Protein AF-A0A5B0WY18-F1 (afdb_monomer)

Nearest PDB structures (foldseek):
  4ctd-assembly1_A  TM=5.510E-01  e=5.073E-03  Escherichia coli K-12
  5o78-assembly1_C  TM=3.305E-01  e=4.400E-03  Klebsiella aerogenes
  8qn4-assembly1_F  TM=4.306E-01  e=5.971E-02  Escherichia coli K-12
  8ypt-assembly1_D  TM=2.144E-01  e=2.915E+00  Bacteroides fragilis
  9coo-assembly1_A  TM=2.053E-01  e=4.683E+00  Homo sapiens

Structure (mmCIF, N/CA/C/O backbone):
data_AF-A0A5B0WY18-F1
#
_entry.id   AF-A0A5B0WY18-F1
#
loop_
_atom_site.group_PDB
_atom_site.id
_atom_site.type_symbol
_atom_site.label_atom_id
_atom_site.label_alt_id
_atom_site.label_comp_id
_atom_site.label_asym_id
_atom_site.label_entity_id
_atom_site.label_seq_id
_atom_site.pdbx_PDB_ins_code
_atom_site.Cartn_x
_atom_site.Cartn_y
_atom_site.Cartn_z
_atom_site.occupancy
_atom_site.B_iso_or_equiv
_atom_site.auth_seq_id
_atom_site.auth_comp_id
_atom_site.auth_asym_id
_atom_site.auth_atom_id
_atom_site.pdbx_PDB_model_num
ATOM 1 N N . MET A 1 1 ? -26.598 -1.775 32.985 1.00 73.31 1 MET A N 1
ATOM 2 C CA . MET A 1 1 ? -25.958 -1.196 31.783 1.00 73.31 1 MET A CA 1
ATOM 3 C C . MET A 1 1 ? -24.446 -1.398 31.785 1.00 73.31 1 MET A C 1
ATOM 5 O O . MET A 1 1 ? -23.954 -1.998 30.847 1.00 73.31 1 MET A O 1
ATOM 9 N N . ARG A 1 2 ? -23.707 -1.001 32.836 1.00 79.06 2 ARG A N 1
ATOM 10 C CA . ARG A 1 2 ? -22.243 -1.216 32.911 1.00 79.06 2 ARG A CA 1
ATOM 11 C C . ARG A 1 2 ? -21.819 -2.680 32.784 1.00 79.06 2 ARG A C 1
ATOM 13 O O . ARG A 1 2 ? -20.956 -2.994 31.979 1.00 79.06 2 ARG A O 1
ATOM 20 N N . SER A 1 3 ? -22.508 -3.569 33.491 1.00 80.56 3 SER A N 1
ATOM 21 C CA . SER A 1 3 ? -22.293 -5.020 33.422 1.00 80.56 3 SER A CA 1
ATOM 22 C C . SER A 1 3 ? -22.519 -5.645 32.040 1.00 80.56 3 SER A C 1
ATOM 24 O O . SER A 1 3 ? -22.150 -6.794 31.848 1.00 80.56 3 SER A O 1
ATOM 26 N N . LEU A 1 4 ? -23.145 -4.924 31.100 1.00 78.06 4 LEU A N 1
ATOM 27 C CA . LEU A 1 4 ? -23.374 -5.401 29.734 1.00 78.06 4 LEU A CA 1
ATOM 28 C C . LEU A 1 4 ? -22.146 -5.203 28.831 1.00 78.06 4 LEU A C 1
ATOM 30 O O . LEU A 1 4 ? -22.088 -5.808 27.774 1.00 78.06 4 LEU A O 1
ATOM 34 N N . VAL A 1 5 ? -21.217 -4.320 29.213 1.00 80.38 5 VAL A N 1
ATOM 35 C CA . VAL A 1 5 ? -20.036 -3.960 28.403 1.00 80.38 5 VAL A CA 1
ATOM 36 C C . VAL A 1 5 ? -18.735 -4.272 29.133 1.00 80.38 5 VAL A C 1
ATOM 38 O O . VAL A 1 5 ? -17.726 -4.552 28.500 1.00 80.38 5 VAL A O 1
ATOM 41 N N . SER A 1 6 ? -18.738 -4.233 30.467 1.00 85.69 6 SER A N 1
ATOM 42 C CA . SER A 1 6 ? -17.581 -4.634 31.266 1.00 85.69 6 SER A CA 1
ATOM 43 C C . SER A 1 6 ? -17.237 -6.098 31.022 1.00 85.69 6 SER A C 1
ATOM 45 O O . SER A 1 6 ? -18.115 -6.953 31.123 1.00 85.69 6 SER A O 1
ATOM 47 N N . ASP A 1 7 ? -15.968 -6.350 30.712 1.00 88.94 7 ASP A N 1
ATOM 48 C CA . ASP A 1 7 ? -15.350 -7.659 30.465 1.00 88.94 7 ASP A CA 1
ATOM 49 C C . ASP A 1 7 ? -16.131 -8.498 29.445 1.00 88.94 7 ASP A C 1
ATOM 51 O O . ASP A 1 7 ? -16.418 -9.673 29.635 1.00 88.94 7 ASP A O 1
ATOM 55 N N . THR A 1 8 ? -16.538 -7.839 28.362 1.00 89.62 8 THR A N 1
ATOM 56 C CA . THR A 1 8 ? -17.458 -8.373 27.358 1.00 89.62 8 THR A CA 1
ATOM 57 C C . THR A 1 8 ? -16.767 -8.585 26.020 1.00 89.62 8 THR A C 1
ATOM 59 O O . THR A 1 8 ? -15.936 -7.783 25.592 1.00 89.62 8 THR A O 1
ATOM 62 N N . VAL A 1 9 ? -17.161 -9.658 25.332 1.00 90.88 9 VAL A N 1
ATOM 63 C CA . VAL A 1 9 ? -16.739 -9.971 23.966 1.00 90.88 9 VAL A CA 1
ATOM 64 C C . VAL A 1 9 ? -17.911 -9.761 23.010 1.00 90.88 9 VAL A C 1
ATOM 66 O O . VAL A 1 9 ? -18.939 -10.427 23.108 1.00 90.88 9 VAL A O 1
ATOM 69 N N . LEU A 1 10 ? -17.758 -8.850 22.056 1.00 89.44 10 LEU A N 1
ATOM 70 C CA . LEU A 1 10 ? -18.731 -8.554 21.007 1.00 89.44 10 LEU A CA 1
ATOM 71 C C . LEU A 1 10 ? -18.274 -9.178 19.689 1.00 89.44 10 LEU A C 1
ATOM 73 O O . LEU A 1 10 ? -17.222 -8.831 19.170 1.00 89.44 10 LEU A O 1
ATOM 77 N N . GLN A 1 11 ? -19.067 -10.079 19.121 1.00 89.38 11 GLN A N 1
ATOM 78 C CA . GLN A 1 11 ? -18.792 -10.724 17.842 1.00 89.38 11 GLN A CA 1
ATOM 79 C C . GLN A 1 11 ? -19.717 -10.170 16.759 1.00 89.38 11 GLN A C 1
ATOM 81 O O . GLN A 1 11 ? -20.932 -10.363 16.801 1.00 89.38 11 GLN A O 1
ATOM 86 N N . GLY A 1 12 ? -19.129 -9.489 15.780 1.00 84.81 12 GLY A N 1
ATOM 87 C CA . GLY A 1 12 ? -19.773 -9.066 14.543 1.00 84.81 12 GLY A CA 1
ATOM 88 C C . GLY A 1 12 ? -19.447 -10.021 13.400 1.00 84.81 12 GLY A C 1
ATOM 89 O O . GLY A 1 12 ? -18.322 -10.506 13.288 1.00 84.81 12 GLY A O 1
ATOM 90 N N . THR A 1 13 ? -20.410 -10.278 12.518 1.00 82.31 13 THR A N 1
ATOM 91 C CA . THR A 1 13 ? -20.125 -10.912 11.219 1.00 82.31 13 THR A CA 1
ATOM 92 C C . THR A 1 13 ? -20.086 -9.822 10.160 1.00 82.31 13 THR A C 1
ATOM 94 O O . THR A 1 13 ? -21.094 -9.151 9.959 1.00 82.31 13 THR A O 1
ATOM 97 N N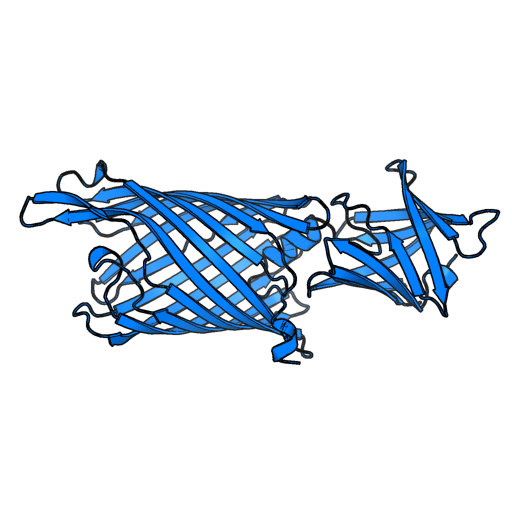 . LEU A 1 14 ? -18.926 -9.624 9.526 1.00 81.19 14 LEU A N 1
ATOM 98 C CA . LEU A 1 14 ? -18.745 -8.648 8.451 1.00 81.19 14 LEU A CA 1
ATOM 99 C C . LEU A 1 14 ? -19.161 -9.289 7.115 1.00 81.19 14 LEU A C 1
ATOM 101 O O . LEU A 1 14 ? -20.291 -9.751 6.970 1.00 81.19 14 LEU A O 1
ATOM 105 N N . ARG A 1 15 ? -18.266 -9.349 6.120 1.00 79.06 15 ARG A N 1
ATOM 106 C CA . ARG A 1 15 ? -18.534 -10.003 4.832 1.00 79.06 15 ARG A CA 1
ATOM 107 C C . ARG A 1 15 ? -17.872 -11.378 4.748 1.00 79.06 15 ARG A C 1
ATOM 109 O O . ARG A 1 15 ? -16.681 -11.515 5.018 1.00 79.06 15 ARG A O 1
ATOM 116 N N . GLY A 1 16 ? -18.616 -12.364 4.243 1.00 73.50 16 GLY A N 1
ATOM 117 C CA . GLY A 1 16 ? -18.117 -13.728 4.058 1.00 73.50 16 GLY A CA 1
ATOM 118 C C . GLY A 1 16 ? -17.885 -14.406 5.406 1.00 73.50 16 GLY A C 1
ATOM 119 O O . GLY A 1 16 ? -18.764 -14.375 6.259 1.00 73.50 16 GLY A O 1
ATOM 120 N N . ASN A 1 17 ? -16.696 -14.978 5.605 1.00 73.81 17 ASN A N 1
ATOM 121 C CA . ASN A 1 17 ? -16.318 -15.649 6.854 1.00 73.81 17 ASN A CA 1
ATOM 122 C C . ASN A 1 17 ? -15.586 -14.731 7.847 1.00 73.81 17 ASN A C 1
ATOM 124 O O . ASN A 1 17 ? -15.164 -15.187 8.911 1.00 73.81 17 ASN A O 1
ATOM 128 N N . VAL A 1 18 ? -15.434 -13.442 7.522 1.00 81.50 18 VAL A N 1
ATOM 129 C CA . VAL A 1 18 ? -14.694 -12.506 8.369 1.00 81.50 18 VAL A CA 1
ATOM 130 C C . VAL A 1 18 ? -15.532 -12.123 9.582 1.00 81.50 18 VAL A C 1
ATOM 132 O O . VAL A 1 18 ? -16.590 -11.497 9.468 1.00 81.50 18 VAL A O 1
ATOM 135 N N . LYS A 1 19 ? -15.014 -12.480 10.756 1.00 86.81 19 LYS A N 1
ATOM 136 C CA . LYS A 1 19 ? -15.541 -12.056 12.051 1.00 86.81 19 LYS A CA 1
ATOM 137 C C . LYS A 1 19 ? -14.805 -10.816 12.531 1.00 86.81 19 LYS A C 1
ATOM 139 O O . LYS A 1 19 ? -13.595 -10.696 12.351 1.00 86.81 19 LYS A O 1
ATOM 144 N N . ALA A 1 20 ? -15.555 -9.922 13.152 1.00 90.56 20 ALA A N 1
ATOM 145 C CA . ALA A 1 20 ? -15.024 -8.838 13.948 1.00 90.56 20 ALA A CA 1
ATOM 146 C C . ALA A 1 20 ? -15.217 -9.178 15.427 1.00 90.56 20 ALA A C 1
ATOM 148 O O . ALA A 1 20 ? -16.329 -9.521 15.829 1.00 90.56 20 ALA A O 1
ATOM 149 N N . THR A 1 21 ? -14.163 -9.084 16.229 1.00 92.50 21 THR A N 1
ATOM 150 C CA . THR A 1 21 ? -14.208 -9.435 17.654 1.00 92.50 21 THR A CA 1
ATOM 151 C C . THR A 1 21 ? -13.789 -8.237 18.485 1.00 92.50 21 THR A C 1
ATOM 153 O O . THR A 1 21 ? -12.636 -7.820 18.463 1.00 92.50 21 THR A O 1
ATOM 156 N N . GLY A 1 22 ? -14.742 -7.649 19.196 1.00 93.25 22 GLY A N 1
ATOM 157 C CA . GLY A 1 22 ? -14.515 -6.565 20.134 1.00 93.25 22 GLY A CA 1
ATOM 158 C C . GLY A 1 22 ? -14.312 -7.093 21.550 1.00 93.25 22 GLY A C 1
ATOM 159 O O . GLY A 1 22 ? -15.167 -7.819 22.044 1.00 93.25 22 GLY A O 1
ATOM 160 N N . HIS A 1 23 ? -13.230 -6.705 22.215 1.00 94.25 23 HIS A N 1
ATOM 161 C CA . HIS A 1 23 ? -12.980 -6.979 23.630 1.00 94.25 23 HIS A CA 1
ATOM 162 C C . HIS A 1 23 ? -13.121 -5.680 24.418 1.00 94.25 23 HIS A C 1
ATOM 164 O O . HIS A 1 23 ? -12.442 -4.703 24.111 1.00 94.25 23 HIS A O 1
ATOM 170 N N . TYR A 1 24 ? -13.998 -5.653 25.419 1.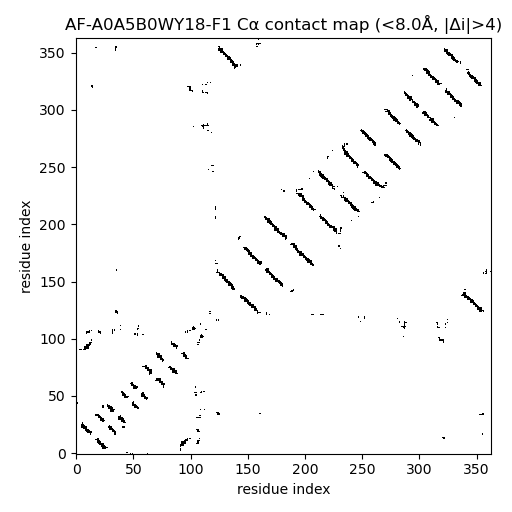00 93.25 24 TYR A N 1
ATOM 171 C CA . TYR A 1 24 ? -14.300 -4.459 26.209 1.00 93.25 24 TYR A CA 1
ATOM 172 C C . TYR A 1 24 ? -14.046 -4.731 27.685 1.00 93.25 24 TYR A C 1
ATOM 174 O O . TYR A 1 24 ? -14.700 -5.576 28.283 1.00 93.25 24 TYR A O 1
ATOM 182 N N . ASN A 1 25 ? -13.105 -4.002 28.276 1.00 93.69 25 ASN A N 1
ATOM 183 C CA . ASN A 1 25 ? -12.637 -4.214 29.642 1.00 93.69 25 ASN A CA 1
ATOM 184 C C . ASN A 1 25 ? -13.405 -3.327 30.630 1.00 93.69 25 ASN A C 1
ATOM 186 O O . ASN A 1 25 ? -13.853 -2.230 30.283 1.00 93.69 25 ASN A O 1
ATOM 190 N N . ALA A 1 26 ? -13.541 -3.757 31.886 1.00 92.81 26 ALA A N 1
ATOM 191 C CA . ALA A 1 26 ? -14.242 -2.997 32.928 1.00 92.81 26 ALA A CA 1
ATOM 192 C C . ALA A 1 26 ? -13.670 -1.591 33.223 1.00 92.81 26 ALA A C 1
ATOM 194 O O . ALA A 1 26 ? -14.395 -0.725 33.738 1.00 92.81 26 ALA A O 1
ATOM 195 N N . ASP A 1 27 ? -12.399 -1.361 32.883 1.00 93.38 27 ASP A N 1
ATOM 196 C CA . ASP A 1 27 ? -11.685 -0.090 33.044 1.00 93.38 27 ASP A CA 1
ATOM 197 C C . ASP A 1 27 ? -12.043 0.972 31.984 1.00 93.38 27 ASP A C 1
ATOM 199 O O . ASP A 1 27 ? -11.581 2.108 32.074 1.00 93.38 27 ASP A O 1
ATOM 203 N N . GLY A 1 28 ? -12.899 0.635 31.013 1.00 93.06 28 GLY A N 1
ATOM 204 C CA . GLY A 1 28 ? -13.304 1.541 29.936 1.00 93.06 28 GLY A CA 1
ATOM 205 C C . GLY A 1 28 ? -12.427 1.451 28.686 1.00 93.06 28 GLY A C 1
ATOM 206 O O . GLY A 1 28 ? -12.655 2.195 27.732 1.00 93.06 28 GLY A O 1
ATOM 207 N N . THR A 1 29 ? -11.440 0.556 28.649 1.00 95.19 29 THR A N 1
ATOM 208 C CA . THR A 1 29 ? -10.646 0.269 27.449 1.00 95.19 29 THR A CA 1
ATOM 209 C C . THR A 1 29 ? -11.255 -0.868 26.636 1.00 95.19 29 THR A C 1
ATOM 211 O O . THR A 1 29 ? -12.116 -1.617 27.102 1.00 95.19 29 THR A O 1
ATOM 214 N N . GLY A 1 30 ? -10.820 -0.994 25.389 1.00 94.50 30 GLY A N 1
ATOM 215 C CA . GLY A 1 30 ? -11.141 -2.141 24.565 1.00 94.50 30 GLY A CA 1
ATOM 216 C C . GLY A 1 30 ? -10.353 -2.183 23.266 1.00 94.50 30 GLY A C 1
ATOM 217 O O . GLY A 1 30 ? -9.604 -1.264 22.920 1.00 94.50 30 GLY A O 1
ATOM 218 N N . THR A 1 31 ? -10.560 -3.256 22.524 1.00 95.00 31 THR A N 1
ATOM 219 C CA . THR A 1 31 ? -10.007 -3.473 21.191 1.00 95.00 31 THR A CA 1
ATOM 220 C C . THR A 1 31 ? -11.078 -4.041 20.277 1.00 95.00 31 THR A C 1
ATOM 222 O O . THR A 1 31 ? -12.050 -4.632 20.735 1.00 95.00 31 THR A O 1
ATOM 225 N N . LEU A 1 32 ? -10.915 -3.841 18.977 1.00 94.56 32 LEU A N 1
ATOM 226 C CA . LEU A 1 32 ? -11.685 -4.498 17.938 1.00 94.56 32 LEU A CA 1
ATOM 227 C C . LEU A 1 32 ? -10.711 -5.151 16.970 1.00 94.56 32 LEU A C 1
ATOM 229 O O . LEU A 1 32 ? -9.912 -4.457 16.354 1.00 94.56 32 LEU A O 1
ATOM 233 N N . GLU A 1 33 ? -10.808 -6.457 16.803 1.00 93.19 33 GLU A N 1
ATOM 234 C CA . GLU A 1 33 ? -10.050 -7.196 15.803 1.00 93.19 33 GLU A CA 1
ATOM 235 C C . GLU A 1 33 ? -10.917 -7.425 14.571 1.00 93.19 33 GLU A C 1
ATOM 237 O O . GLU A 1 33 ? -12.032 -7.932 14.684 1.00 93.19 33 GLU A O 1
ATOM 242 N N . ALA A 1 34 ? -10.430 -7.040 13.394 1.00 91.25 34 ALA A N 1
ATOM 243 C CA . ALA A 1 34 ? -11.113 -7.281 12.127 1.00 91.25 34 ALA A CA 1
ATOM 244 C C . ALA A 1 34 ? -10.107 -7.285 10.973 1.00 91.25 34 ALA A C 1
ATOM 246 O O . ALA A 1 34 ? -9.195 -6.464 10.941 1.00 91.25 34 ALA A O 1
ATOM 247 N N . TRP A 1 35 ? -10.291 -8.185 10.000 1.00 87.94 35 TRP A N 1
ATOM 248 C CA . TRP A 1 35 ? -9.428 -8.291 8.808 1.00 87.94 35 TRP A CA 1
ATOM 249 C C . TRP A 1 35 ? -7.928 -8.499 9.104 1.00 87.94 35 TRP A C 1
ATOM 251 O O . TRP A 1 35 ? -7.091 -8.216 8.254 1.00 87.94 35 TRP A O 1
ATOM 261 N N . GLY A 1 36 ? -7.591 -9.011 10.292 1.00 86.75 36 GLY A N 1
ATOM 262 C CA . GLY A 1 36 ? -6.208 -9.208 10.743 1.00 86.75 36 GLY A CA 1
ATOM 263 C C . GLY A 1 36 ? -5.594 -8.010 11.473 1.00 86.75 36 GLY A C 1
ATOM 264 O O . GLY A 1 36 ? -4.485 -8.140 11.979 1.00 86.75 36 GLY A O 1
ATOM 265 N N . ASP A 1 37 ? -6.303 -6.882 11.567 1.00 91.38 37 ASP A N 1
ATOM 266 C CA . ASP A 1 37 ? -5.863 -5.683 12.287 1.00 91.38 37 ASP A CA 1
ATOM 267 C C . ASP A 1 37 ? -6.587 -5.511 13.628 1.00 91.38 37 ASP A C 1
ATOM 269 O O . ASP A 1 37 ? -7.677 -6.056 13.833 1.00 91.38 37 ASP A O 1
ATOM 273 N N . THR A 1 38 ? -6.003 -4.699 14.511 1.00 92.75 38 THR A N 1
ATOM 274 C CA . THR A 1 38 ? -6.523 -4.380 15.842 1.00 92.75 38 THR A CA 1
ATOM 275 C C . THR A 1 38 ? -6.738 -2.874 15.995 1.00 92.75 38 THR A C 1
ATOM 277 O O . THR A 1 38 ? -5.808 -2.066 15.996 1.00 92.75 38 THR A O 1
ATOM 280 N N . PHE A 1 39 ? -7.987 -2.482 16.224 1.00 93.50 39 PHE A N 1
ATOM 281 C CA . PHE A 1 39 ? -8.412 -1.100 16.405 1.00 93.50 39 PHE A CA 1
ATOM 282 C C . PHE A 1 39 ? -8.680 -0.811 17.881 1.00 93.50 39 PHE A C 1
ATOM 284 O O . PHE A 1 39 ? -9.429 -1.526 18.545 1.00 93.50 39 PHE A O 1
ATOM 291 N N . LYS A 1 40 ? -8.092 0.262 18.418 1.00 93.12 40 LYS A N 1
ATOM 292 C CA . LYS A 1 40 ? -8.332 0.667 19.811 1.00 93.12 40 LYS A CA 1
ATOM 293 C C . LYS A 1 40 ? -9.778 1.135 19.993 1.00 93.12 40 LYS A C 1
ATOM 295 O O . LYS A 1 40 ? -10.335 1.819 19.134 1.00 93.12 40 LYS A O 1
ATOM 300 N N . ARG A 1 41 ? -10.373 0.794 21.131 1.00 94.00 41 ARG A N 1
ATOM 301 C CA . ARG A 1 41 ? -11.693 1.254 21.568 1.00 94.00 41 ARG A CA 1
ATOM 302 C C . ARG A 1 41 ? -11.577 1.820 22.979 1.00 94.00 41 ARG A C 1
ATOM 304 O O . ARG A 1 41 ? -10.751 1.386 23.779 1.00 94.00 41 ARG A O 1
ATOM 311 N N . THR A 1 42 ? -12.424 2.786 23.293 1.00 94.94 42 THR A N 1
ATOM 312 C CA . THR A 1 42 ? -12.710 3.175 24.677 1.00 94.94 42 THR A CA 1
ATOM 313 C C . THR A 1 42 ? -14.208 3.301 24.836 1.00 94.94 42 THR A C 1
ATOM 315 O O . THR A 1 42 ? -14.909 3.561 23.857 1.00 94.94 42 THR A O 1
ATOM 318 N N . TRP A 1 43 ? -14.712 3.093 26.045 1.00 94.44 43 TRP A N 1
ATOM 319 C CA . TRP A 1 43 ? -16.135 3.168 26.316 1.00 94.44 43 TRP A CA 1
ATOM 320 C C . TRP A 1 43 ? -16.429 3.775 27.686 1.00 94.44 43 TRP A C 1
ATOM 322 O O . TRP A 1 43 ? -15.653 3.663 28.634 1.00 94.44 43 TRP A O 1
ATOM 332 N N . VAL A 1 44 ? -17.574 4.443 27.783 1.00 95.12 44 VAL A N 1
ATOM 333 C CA . VAL A 1 44 ? -18.055 5.091 29.005 1.00 95.12 44 VAL A CA 1
ATOM 334 C C . VAL A 1 44 ? -19.579 5.089 29.030 1.00 95.12 44 VAL A C 1
ATOM 336 O O . VAL A 1 44 ? -20.228 5.030 27.988 1.00 95.12 44 VAL A O 1
ATOM 339 N N . ILE A 1 45 ? -20.168 5.170 30.223 1.00 92.94 45 ILE A N 1
ATOM 340 C CA . ILE A 1 45 ? -21.607 5.400 30.375 1.00 92.94 45 ILE A CA 1
ATOM 341 C C . ILE A 1 45 ? -21.852 6.874 30.677 1.00 92.94 45 ILE A C 1
ATOM 343 O O . ILE A 1 45 ? -21.295 7.413 31.633 1.00 92.94 45 ILE A O 1
ATOM 347 N N . ARG A 1 46 ? -22.706 7.520 29.880 1.00 92.31 46 ARG A N 1
ATOM 348 C CA . ARG A 1 46 ? -23.135 8.912 30.075 1.00 92.31 46 ARG A CA 1
ATOM 349 C C . ARG A 1 46 ? -24.638 9.010 29.882 1.00 92.31 46 ARG A C 1
ATOM 351 O O . ARG A 1 46 ? -25.136 8.615 28.838 1.00 92.31 46 ARG A O 1
ATOM 358 N N . ASN A 1 47 ? -25.357 9.569 30.857 1.00 89.12 47 ASN A N 1
ATOM 359 C CA . ASN A 1 47 ? -26.803 9.818 30.759 1.00 89.12 47 ASN A CA 1
ATOM 360 C C . ASN A 1 47 ? -27.595 8.586 30.274 1.00 89.12 47 ASN A C 1
ATOM 362 O O . ASN A 1 47 ? -28.324 8.680 29.287 1.00 89.12 47 ASN A O 1
ATOM 366 N N . ASP A 1 48 ? -27.369 7.439 30.927 1.00 87.75 48 ASP A N 1
ATOM 367 C CA . ASP A 1 48 ? -27.986 6.139 30.608 1.00 87.75 48 ASP A CA 1
ATOM 368 C C . ASP A 1 48 ? -27.768 5.659 29.156 1.00 87.75 48 ASP A C 1
ATOM 370 O O . ASP A 1 48 ? -28.586 4.963 28.558 1.00 87.75 48 ASP A O 1
ATOM 374 N N . ARG A 1 49 ? -26.636 6.054 28.564 1.00 91.81 49 ARG A N 1
ATOM 375 C CA . ARG A 1 49 ? -26.178 5.616 27.242 1.00 91.81 49 ARG A CA 1
ATOM 376 C C . ARG A 1 49 ? -24.786 5.021 27.338 1.00 91.81 49 ARG A C 1
ATOM 378 O O . ARG A 1 49 ? -23.967 5.478 28.136 1.00 91.81 49 ARG A O 1
ATOM 385 N N . ILE A 1 50 ? -24.514 4.028 26.499 1.00 92.06 50 ILE A N 1
ATOM 386 C CA . ILE A 1 50 ? -23.169 3.488 26.291 1.00 92.06 50 ILE A CA 1
ATOM 387 C C . ILE A 1 50 ? -22.545 4.276 25.149 1.00 92.06 50 ILE A C 1
ATOM 389 O O . ILE A 1 50 ? -23.073 4.272 24.040 1.00 92.06 50 ILE A O 1
ATOM 393 N N . CYS A 1 51 ? -21.433 4.943 25.421 1.00 93.19 51 CYS A N 1
ATOM 394 C CA . CYS A 1 51 ? -20.673 5.702 24.442 1.00 93.19 51 CYS A CA 1
ATOM 395 C C . CYS A 1 51 ? -19.363 4.980 24.150 1.00 93.19 51 CYS A C 1
ATOM 397 O O . CYS A 1 51 ? -18.620 4.684 25.083 1.00 93.19 51 CYS A O 1
ATOM 399 N N . ILE A 1 52 ? -19.091 4.694 22.878 1.00 91.81 52 ILE A N 1
ATOM 400 C CA . ILE A 1 52 ? -17.863 4.048 22.407 1.00 91.81 52 ILE A CA 1
ATOM 401 C C . ILE A 1 52 ? -17.116 5.016 21.495 1.00 91.81 52 ILE A C 1
ATOM 403 O O . ILE A 1 52 ? -17.702 5.606 20.589 1.00 91.81 52 ILE A O 1
ATOM 407 N N . THR A 1 53 ? -15.815 5.157 21.714 1.00 92.62 53 THR A N 1
ATOM 408 C CA . THR A 1 53 ? -14.936 5.936 20.843 1.00 92.62 53 THR A CA 1
ATOM 409 C C . THR A 1 53 ? -14.461 5.068 19.682 1.00 92.62 53 THR A C 1
ATOM 411 O O . THR A 1 53 ? -13.859 4.012 19.891 1.00 92.62 53 THR A O 1
ATOM 414 N N . VAL A 1 54 ? -14.710 5.537 18.462 1.00 89.50 54 VAL A N 1
ATOM 415 C CA . VAL A 1 54 ? -14.323 4.919 17.190 1.00 89.50 54 VAL A CA 1
ATOM 416 C C . VAL A 1 54 ? -13.455 5.923 16.436 1.00 89.50 54 VAL A C 1
ATOM 418 O O . VAL A 1 54 ? -13.934 6.957 15.964 1.00 89.50 54 VAL A O 1
ATOM 421 N N . GLY A 1 55 ? -12.150 5.663 16.348 1.00 84.19 55 GLY A N 1
ATOM 422 C CA . GLY A 1 55 ? -11.189 6.649 15.853 1.00 84.19 55 GLY A CA 1
ATOM 423 C C . GLY A 1 55 ? -11.244 7.968 16.642 1.00 84.19 55 GLY A C 1
ATOM 424 O O . GLY A 1 55 ? -10.818 8.026 17.793 1.00 84.19 55 GLY A O 1
ATOM 425 N N . LYS A 1 56 ? -11.737 9.039 16.004 1.00 79.69 56 LYS A N 1
ATOM 426 C CA . LYS A 1 56 ? -11.908 10.379 16.607 1.00 79.69 56 LYS A CA 1
ATOM 427 C C . LYS A 1 56 ? -13.359 10.696 16.987 1.00 79.69 56 LYS A C 1
ATOM 429 O O . LYS A 1 56 ? -13.611 11.755 17.555 1.00 79.69 56 LYS A O 1
ATOM 434 N N . ALA A 1 57 ? -14.302 9.826 16.635 1.00 85.69 57 ALA A N 1
ATOM 435 C CA . ALA A 1 57 ? -15.721 10.023 16.884 1.00 85.69 57 ALA A CA 1
ATOM 436 C C . ALA A 1 57 ? -16.161 9.254 18.133 1.00 85.69 57 ALA A C 1
ATOM 438 O O . ALA A 1 57 ? -15.669 8.163 18.406 1.00 85.69 57 ALA A O 1
ATOM 439 N N . GLU A 1 58 ? -17.117 9.808 18.871 1.00 90.56 58 GLU A N 1
ATOM 440 C CA . GLU A 1 58 ? -17.807 9.111 19.956 1.00 90.56 58 GLU A CA 1
ATOM 441 C C . GLU A 1 58 ? -19.213 8.745 19.468 1.00 90.56 58 GLU A C 1
ATOM 443 O O . GLU A 1 58 ? -19.942 9.593 18.951 1.00 90.56 58 GLU A O 1
ATOM 448 N N . GLN A 1 59 ? -19.589 7.478 19.608 1.00 89.56 59 GLN A N 1
ATOM 449 C CA . GLN A 1 59 ? -20.910 6.970 19.258 1.00 89.56 59 GLN A CA 1
ATOM 450 C C . GLN A 1 59 ? -21.632 6.534 20.527 1.00 89.56 59 GLN A C 1
ATOM 452 O O . GLN A 1 59 ? -21.210 5.585 21.187 1.00 89.56 59 GLN A O 1
ATOM 457 N N . CYS A 1 60 ? -22.728 7.213 20.859 1.00 92.00 60 CYS A N 1
ATOM 458 C CA . CYS A 1 60 ? -23.550 6.895 22.022 1.00 92.00 60 CYS A CA 1
ATOM 459 C C . CYS A 1 60 ? -24.837 6.188 21.605 1.00 92.00 60 CYS A C 1
ATOM 461 O O . CYS A 1 60 ? -25.581 6.682 20.759 1.00 92.00 60 CYS A O 1
ATOM 463 N N . VAL A 1 61 ? -25.122 5.057 22.244 1.00 90.81 61 VAL A N 1
ATOM 464 C CA . VAL A 1 61 ? -26.331 4.270 22.011 1.00 90.81 61 VAL A CA 1
ATOM 465 C C . VAL A 1 61 ? -27.114 4.081 23.301 1.00 90.81 61 VAL A C 1
ATOM 467 O O . VAL A 1 61 ? -26.548 3.851 24.375 1.00 90.81 61 VAL A O 1
ATOM 470 N N . ARG A 1 62 ? -28.438 4.154 23.186 1.00 92.31 62 ARG A N 1
ATOM 471 C CA . ARG A 1 62 ? -29.360 3.682 24.217 1.00 92.31 62 ARG A CA 1
ATOM 472 C C . ARG A 1 62 ? -29.586 2.189 24.011 1.00 92.31 62 ARG A C 1
ATOM 474 O O . ARG A 1 62 ? -29.724 1.742 22.873 1.00 92.31 62 ARG A O 1
ATOM 481 N N . ILE A 1 63 ? -29.602 1.428 25.102 1.00 90.44 63 ILE A N 1
ATOM 482 C CA . ILE A 1 63 ? -29.870 -0.009 25.054 1.00 90.44 63 ILE A CA 1
ATOM 483 C C . ILE A 1 63 ? -31.308 -0.271 25.461 1.00 90.44 63 ILE A C 1
ATOM 485 O O . ILE A 1 63 ? -31.741 0.118 26.543 1.00 90.44 63 ILE A O 1
ATOM 489 N N . GLU A 1 64 ? -32.021 -0.983 24.606 1.00 90.00 64 GLU A N 1
ATOM 490 C CA . GLU A 1 64 ? -33.372 -1.458 24.853 1.00 90.00 64 GLU A CA 1
ATOM 491 C C . GLU A 1 64 ? -33.364 -2.982 24.890 1.00 90.00 64 GLU A C 1
ATOM 493 O O . GLU A 1 64 ? -32.652 -3.628 24.124 1.00 90.00 64 GLU A O 1
ATOM 498 N N . LYS A 1 65 ? -34.148 -3.566 25.793 1.00 88.94 65 LYS A N 1
ATOM 499 C CA . LYS A 1 65 ? -34.316 -5.015 25.895 1.00 88.94 65 LYS A CA 1
ATOM 500 C C . LYS A 1 65 ? -35.627 -5.413 25.226 1.00 88.94 65 LYS A C 1
ATOM 502 O O . LYS A 1 65 ? -36.644 -4.765 25.471 1.00 88.94 65 LYS A O 1
ATOM 507 N N . ALA A 1 66 ? -35.614 -6.463 24.409 1.00 89.38 66 ALA A N 1
ATOM 508 C CA . ALA A 1 66 ? -36.842 -7.002 23.836 1.00 89.38 66 ALA A CA 1
ATOM 509 C C . ALA A 1 66 ? -37.753 -7.542 24.953 1.00 89.38 66 ALA A C 1
ATOM 511 O O . ALA A 1 66 ? -37.285 -8.240 25.855 1.00 89.38 66 ALA A O 1
ATOM 512 N N . ALA A 1 67 ? -39.048 -7.217 24.894 1.00 86.75 67 ALA A N 1
ATOM 513 C CA . ALA A 1 67 ? -40.011 -7.596 25.931 1.00 86.75 67 ALA A CA 1
ATOM 514 C C . ALA A 1 67 ? -40.143 -9.124 26.074 1.00 86.75 67 ALA A C 1
ATOM 516 O O . ALA A 1 67 ? -40.119 -9.640 27.189 1.00 86.75 67 ALA A O 1
ATOM 517 N N . ASP A 1 68 ? -40.178 -9.836 24.944 1.00 89.25 68 ASP A N 1
ATOM 518 C CA . ASP A 1 68 ? -40.490 -11.272 24.893 1.00 89.25 68 ASP A CA 1
ATOM 519 C C . ASP A 1 68 ? -39.263 -12.164 24.643 1.00 89.25 68 ASP A C 1
ATOM 521 O O . ASP A 1 68 ? -39.370 -13.387 24.572 1.00 89.25 68 ASP A O 1
ATOM 525 N N . GLN A 1 69 ? -38.076 -11.567 24.501 1.00 85.81 69 GLN A N 1
ATOM 526 C CA . GLN A 1 69 ? -36.833 -12.284 24.215 1.00 85.81 69 GLN A CA 1
ATOM 527 C C . GLN A 1 69 ? -35.739 -11.842 25.198 1.00 85.81 69 GLN A C 1
ATOM 529 O O . GLN A 1 69 ? -35.090 -10.817 24.987 1.00 85.81 69 GLN A O 1
ATOM 534 N N . PRO A 1 70 ? -35.491 -12.600 26.285 1.00 83.12 70 PRO A N 1
ATOM 535 C CA . PRO A 1 70 ? -34.683 -12.137 27.416 1.00 83.12 70 PRO A CA 1
ATOM 536 C C . PRO A 1 70 ? -33.207 -11.881 27.084 1.00 83.12 70 PRO A C 1
ATOM 538 O O . PRO A 1 70 ? -32.541 -11.178 27.846 1.00 83.12 70 PRO A O 1
ATOM 541 N N . ASN A 1 71 ? -32.722 -12.425 25.968 1.00 86.94 71 ASN A N 1
ATOM 542 C CA . ASN A 1 71 ? -31.343 -12.294 25.507 1.00 86.94 71 ASN A CA 1
ATOM 543 C C . ASN A 1 71 ? -31.194 -11.345 24.314 1.00 86.94 71 ASN A C 1
ATOM 545 O O . ASN A 1 71 ? -30.063 -11.101 23.903 1.00 86.94 71 ASN A O 1
ATOM 549 N N . LEU A 1 72 ? -32.294 -10.820 23.766 1.00 88.44 72 LEU A N 1
ATOM 550 C CA . LEU A 1 72 ? -32.282 -9.923 22.616 1.00 88.44 72 LEU A CA 1
ATOM 551 C C . LEU A 1 72 ? -32.349 -8.468 23.080 1.00 88.44 72 LEU A C 1
ATOM 553 O O . LEU A 1 72 ? -33.202 -8.074 23.882 1.00 88.44 72 LEU A O 1
ATOM 557 N N . PHE A 1 73 ? -31.453 -7.661 22.537 1.00 89.75 73 PHE A N 1
ATOM 558 C CA . PHE A 1 73 ? -31.340 -6.245 22.836 1.00 89.75 73 PHE A CA 1
ATOM 559 C C . PHE A 1 73 ? -31.179 -5.445 21.549 1.00 89.75 73 PHE A C 1
ATOM 561 O O . PHE A 1 73 ? -30.732 -5.960 20.526 1.00 89.75 73 PHE A O 1
ATOM 568 N N . ARG A 1 74 ? -31.492 -4.155 21.631 1.00 89.12 74 ARG A N 1
ATOM 569 C CA . ARG A 1 74 ? -31.315 -3.183 20.559 1.00 89.12 74 ARG A CA 1
ATOM 570 C C . ARG A 1 74 ? -30.473 -2.016 21.054 1.00 89.12 74 ARG A C 1
ATOM 572 O O . ARG A 1 74 ? -30.813 -1.375 22.043 1.00 89.12 74 ARG A O 1
ATOM 579 N N . ALA A 1 75 ? -29.386 -1.729 20.349 1.00 88.81 75 ALA A N 1
ATOM 580 C CA . ALA A 1 75 ? -28.632 -0.490 20.463 1.00 88.81 75 ALA A CA 1
ATOM 581 C C . ALA A 1 75 ? -29.198 0.531 19.472 1.00 88.81 75 ALA A C 1
ATOM 583 O O . ALA A 1 75 ? -29.126 0.319 18.258 1.00 88.81 75 ALA A O 1
ATOM 584 N N . PHE A 1 76 ? -29.744 1.634 19.980 1.00 88.56 76 PHE A N 1
ATOM 585 C CA . PHE A 1 76 ? -30.310 2.720 19.180 1.00 88.56 76 PHE A CA 1
ATOM 586 C C . PHE A 1 76 ? -29.455 3.983 19.295 1.00 88.56 76 PHE A C 1
ATOM 588 O O . PHE A 1 76 ? -29.220 4.480 20.399 1.00 88.56 76 PHE A O 1
ATOM 595 N N . ASN A 1 77 ? -28.985 4.497 18.158 1.00 86.81 77 ASN A N 1
ATOM 596 C CA . ASN A 1 77 ? -28.303 5.782 18.072 1.00 86.81 77 ASN A CA 1
ATOM 597 C C . ASN A 1 77 ? -29.334 6.866 17.736 1.00 86.81 77 ASN A C 1
ATOM 599 O O . ASN A 1 77 ? -29.810 6.953 16.609 1.00 86.81 77 ASN A O 1
ATOM 603 N N . GLU A 1 78 ? -29.669 7.703 18.712 1.00 83.38 78 GLU A N 1
ATOM 604 C CA . GLU A 1 78 ? -30.684 8.755 18.559 1.00 83.38 78 GLU A CA 1
ATOM 605 C C . GLU A 1 78 ? -30.240 9.884 17.621 1.00 83.38 78 GLU A C 1
ATOM 607 O O . GLU A 1 78 ? -31.081 10.524 16.998 1.00 83.38 78 GLU A O 1
ATOM 612 N N . ALA A 1 79 ? -28.930 10.123 17.498 1.00 82.75 79 ALA A N 1
ATOM 613 C CA . ALA A 1 79 ? -28.402 11.186 16.649 1.00 82.75 79 ALA A CA 1
ATOM 614 C C . ALA A 1 79 ? -28.490 10.831 15.159 1.00 82.75 79 ALA A C 1
ATOM 616 O O . ALA A 1 79 ? -28.707 11.711 14.330 1.00 82.75 79 ALA A O 1
ATOM 617 N N . THR A 1 80 ? -28.319 9.551 14.818 1.00 81.88 80 THR A N 1
ATOM 618 C CA . THR A 1 80 ? -28.357 9.071 13.426 1.00 81.88 80 THR A CA 1
ATOM 619 C C . THR A 1 80 ? -29.659 8.353 13.070 1.00 81.88 80 THR A C 1
ATOM 621 O O . THR A 1 80 ? -29.931 8.134 11.894 1.00 81.88 80 THR A O 1
ATOM 624 N N . GLY A 1 81 ? -30.465 7.973 14.066 1.00 83.38 81 GLY A N 1
ATOM 625 C CA . GLY A 1 81 ? -31.668 7.154 13.895 1.00 83.38 81 GLY A CA 1
ATOM 626 C C . GLY A 1 81 ? -31.381 5.673 13.620 1.00 83.38 81 GLY A C 1
ATOM 627 O O . GLY A 1 81 ? -32.304 4.906 13.352 1.00 83.38 81 GLY A O 1
ATOM 628 N N . GLU A 1 82 ? -30.121 5.241 13.672 1.00 82.44 82 GLU A N 1
ATOM 629 C CA . GLU A 1 82 ? -29.747 3.873 13.324 1.00 82.44 82 GLU A CA 1
ATOM 630 C C . GLU A 1 82 ? -29.881 2.896 14.511 1.00 82.44 82 GLU A C 1
ATOM 632 O O . GLU A 1 82 ? -29.532 3.213 15.653 1.00 82.44 82 GLU A O 1
ATOM 637 N N . SER A 1 83 ? -30.300 1.652 14.239 1.00 83.69 83 SER A N 1
ATOM 638 C CA . SER A 1 83 ? -30.528 0.614 15.262 1.00 83.69 83 SER A CA 1
ATOM 639 C C . SER A 1 83 ? -29.873 -0.736 14.926 1.00 83.69 83 SER A C 1
ATOM 641 O O . SER A 1 83 ? -29.732 -1.087 13.759 1.00 83.69 83 SER A O 1
ATOM 643 N N . ALA A 1 84 ? -29.344 -1.439 15.936 1.00 84.00 84 ALA A N 1
ATOM 644 C CA . ALA A 1 84 ? -28.577 -2.684 15.801 1.00 84.00 84 ALA A CA 1
ATOM 645 C C . ALA A 1 84 ? -29.082 -3.618 16.868 1.00 84.00 84 ALA A C 1
ATOM 647 O O . ALA A 1 84 ? -29.080 -3.267 18.048 1.00 84.00 84 ALA A O 1
ATOM 648 N N . GLU A 1 85 ? -29.467 -4.804 16.445 1.00 87.31 85 GLU A N 1
ATOM 649 C CA . GLU A 1 85 ? -29.842 -5.855 17.363 1.00 87.31 85 GLU A CA 1
ATOM 650 C C . GLU A 1 85 ? -28.617 -6.679 17.733 1.00 87.31 85 GLU A C 1
ATOM 652 O O . GLU A 1 85 ? -27.714 -6.906 16.919 1.00 87.31 85 GLU A O 1
ATOM 657 N N . PHE A 1 86 ? -28.582 -7.104 18.990 1.00 87.44 86 PHE A N 1
ATOM 658 C CA . PHE A 1 86 ? -27.565 -8.008 19.482 1.00 87.44 86 PHE A CA 1
ATOM 659 C C . PHE A 1 86 ? -28.137 -8.990 20.493 1.00 87.44 86 PHE A C 1
ATOM 661 O O . PHE A 1 86 ? -29.061 -8.678 21.245 1.00 87.44 86 PHE A O 1
ATOM 668 N N . THR A 1 87 ? -27.565 -10.190 20.508 1.00 86.12 87 THR A N 1
ATOM 669 C CA . THR A 1 87 ? -27.983 -11.272 21.401 1.00 86.12 87 THR A CA 1
ATOM 670 C C . THR A 1 87 ? -26.890 -11.579 22.411 1.00 86.12 87 THR A C 1
ATOM 672 O O . THR A 1 87 ? -25.740 -11.777 22.026 1.00 86.12 87 THR A O 1
ATOM 675 N N . VAL A 1 88 ? -27.240 -11.655 23.694 1.00 85.19 88 VAL A N 1
ATOM 676 C CA . VAL A 1 88 ? -26.341 -12.116 24.763 1.00 85.19 88 VAL A CA 1
ATOM 677 C C . VAL A 1 88 ? -26.379 -13.643 24.808 1.00 85.19 88 VAL A C 1
ATOM 679 O O . VAL A 1 88 ? -27.433 -14.225 25.047 1.00 85.19 88 VAL A O 1
ATOM 682 N N . ILE A 1 89 ? -25.243 -14.296 24.558 1.00 80.44 89 ILE A N 1
ATOM 683 C CA . ILE A 1 89 ? -25.162 -15.759 24.427 1.00 80.44 89 ILE A CA 1
ATOM 684 C C . ILE A 1 89 ? -24.858 -16.393 25.792 1.00 80.44 89 ILE A C 1
ATOM 686 O O . ILE A 1 89 ? -25.728 -17.013 26.397 1.00 80.44 89 ILE A O 1
ATOM 690 N N . THR A 1 90 ? -23.638 -16.207 26.307 1.00 69.38 90 THR A N 1
ATOM 691 C CA . THR A 1 90 ? -23.165 -16.755 27.593 1.00 69.38 90 THR A CA 1
ATOM 692 C C . THR A 1 90 ? -22.022 -15.910 28.153 1.00 69.38 90 THR A C 1
ATOM 694 O O . THR A 1 90 ? -21.179 -15.458 27.380 1.00 69.38 90 THR A O 1
ATOM 697 N N . GLY A 1 91 ? -21.960 -15.730 29.480 1.00 62.44 91 GLY A N 1
ATOM 698 C CA . GLY A 1 91 ? -20.753 -15.278 30.193 1.00 62.44 91 GLY A CA 1
ATOM 699 C C . GLY A 1 91 ? -20.094 -13.990 29.680 1.00 62.44 91 GLY A C 1
ATOM 700 O O . GLY A 1 91 ? -18.881 -13.904 29.760 1.00 62.44 91 GLY A O 1
ATOM 701 N N . GLN A 1 92 ? -20.880 -13.031 29.159 1.00 73.38 92 GLN A N 1
ATOM 702 C CA . GLN A 1 92 ? -20.441 -11.759 28.539 1.00 73.38 92 GLN A CA 1
ATOM 703 C C . GLN A 1 92 ? -20.048 -11.826 27.045 1.00 73.38 92 GLN A C 1
ATOM 705 O O . GLN A 1 92 ? -19.429 -10.902 26.531 1.00 73.38 92 GLN A O 1
ATOM 710 N N . THR A 1 93 ? -20.444 -12.864 26.298 1.00 78.56 93 THR A N 1
ATOM 711 C CA . THR A 1 93 ? -20.352 -12.859 24.821 1.00 78.56 93 THR A CA 1
ATOM 712 C C . THR A 1 93 ? -21.650 -12.382 24.169 1.00 78.56 93 THR A C 1
ATOM 714 O O . THR A 1 93 ? -22.739 -12.843 24.523 1.00 78.56 93 THR A O 1
ATOM 717 N N . MET A 1 94 ? -21.534 -11.491 23.185 1.00 83.50 94 MET A N 1
ATOM 718 C CA . MET A 1 94 ? -22.645 -10.849 22.486 1.00 83.50 94 MET A CA 1
ATOM 719 C C . MET A 1 94 ? -22.473 -10.975 20.971 1.00 83.50 94 MET A C 1
ATOM 721 O O . MET A 1 94 ? -21.418 -10.631 20.453 1.00 83.50 94 MET A O 1
ATOM 725 N N . ALA A 1 95 ? -23.498 -11.420 20.248 1.00 82.31 95 ALA A N 1
ATOM 726 C CA . ALA A 1 95 ? -23.497 -11.431 18.783 1.00 82.31 95 ALA A CA 1
ATOM 727 C C . ALA A 1 95 ? -24.232 -10.206 18.235 1.00 82.31 95 ALA A C 1
ATOM 729 O O . ALA A 1 95 ? -25.360 -9.952 18.650 1.00 82.31 95 ALA A O 1
ATOM 730 N N . VAL A 1 96 ? -23.620 -9.483 17.296 1.00 81.69 96 VAL A N 1
ATOM 731 C CA . VAL A 1 96 ? -24.167 -8.278 16.652 1.00 81.69 96 VAL A CA 1
ATOM 732 C C . VAL A 1 96 ? -24.194 -8.483 15.139 1.00 81.69 96 VAL A C 1
ATOM 734 O O . VAL A 1 96 ? -23.210 -8.936 14.552 1.00 81.69 96 VAL A O 1
ATOM 737 N N . ALA A 1 97 ? -25.289 -8.114 14.479 1.00 70.19 97 ALA A N 1
ATOM 738 C CA . ALA A 1 97 ? -25.294 -8.015 13.021 1.00 70.19 97 ALA A CA 1
ATOM 739 C C . ALA A 1 97 ? -24.552 -6.736 12.587 1.00 70.19 97 ALA A C 1
ATOM 741 O O . ALA A 1 97 ? -24.906 -5.640 13.026 1.00 70.19 97 ALA A O 1
ATOM 742 N N . ALA A 1 98 ? -23.522 -6.860 11.741 1.00 67.00 98 ALA A N 1
ATOM 743 C CA . ALA A 1 98 ? -22.819 -5.694 11.207 1.00 67.00 98 ALA A CA 1
ATOM 744 C C . ALA A 1 98 ? -23.751 -4.866 10.316 1.00 67.00 98 ALA A C 1
ATOM 746 O O . ALA A 1 98 ? -24.518 -5.416 9.521 1.00 67.00 98 ALA A O 1
ATOM 747 N N . ARG A 1 99 ? -23.679 -3.537 10.438 1.00 68.50 99 ARG A N 1
ATOM 748 C CA . ARG A 1 99 ? -24.528 -2.619 9.666 1.00 68.50 99 ARG A CA 1
ATOM 749 C C . ARG A 1 99 ? -23.838 -2.106 8.410 1.00 68.50 99 ARG A C 1
ATOM 751 O O . ARG A 1 99 ? -24.521 -1.706 7.472 1.00 68.50 99 ARG A O 1
ATOM 758 N N . ASN A 1 100 ? -22.504 -2.140 8.373 1.00 68.56 100 ASN A N 1
ATOM 759 C CA . ASN A 1 100 ? -21.688 -1.722 7.234 1.00 68.56 100 ASN A CA 1
ATOM 760 C C . ASN A 1 100 ? -21.912 -0.254 6.817 1.00 68.56 100 ASN A C 1
ATOM 762 O O . ASN A 1 100 ? -21.857 0.061 5.629 1.00 68.56 100 ASN A O 1
ATOM 766 N N . THR A 1 101 ? -22.146 0.654 7.772 1.00 70.88 101 THR A N 1
ATOM 767 C CA . THR A 1 101 ? -22.453 2.074 7.483 1.00 70.88 101 THR A CA 1
ATOM 768 C C . THR A 1 101 ? -21.215 2.903 7.125 1.00 70.88 101 THR A C 1
ATOM 770 O O . THR A 1 101 ? -21.326 4.049 6.697 1.00 70.88 101 THR A O 1
ATOM 773 N N . GLY A 1 102 ? -20.010 2.352 7.314 1.00 79.75 102 GLY A N 1
ATOM 774 C CA . GLY A 1 102 ? -18.741 3.059 7.109 1.00 79.75 102 GLY A CA 1
ATOM 775 C C . GLY A 1 102 ? -18.321 3.950 8.284 1.00 79.75 102 GLY A C 1
ATOM 776 O O . GLY A 1 102 ? -17.141 4.285 8.389 1.00 79.75 102 GLY A O 1
ATOM 777 N N . ALA A 1 103 ? -19.236 4.280 9.201 1.00 84.31 103 ALA A N 1
ATOM 778 C CA . ALA A 1 103 ? -18.933 5.047 10.411 1.00 84.31 103 ALA A CA 1
ATOM 779 C C . ALA A 1 103 ? -18.171 4.226 11.468 1.00 84.31 103 ALA A C 1
ATOM 781 O O . ALA A 1 103 ? -17.552 4.800 12.363 1.00 84.31 103 ALA A O 1
ATOM 782 N N . GLY A 1 104 ? -18.184 2.895 11.339 1.00 86.75 104 GLY A N 1
ATOM 783 C CA . GLY A 1 104 ? -17.650 1.970 12.334 1.00 86.75 104 GLY A CA 1
ATOM 784 C C . GLY A 1 104 ? -18.552 1.870 13.562 1.00 86.75 104 GLY A C 1
ATOM 785 O O . GLY A 1 104 ? -19.606 2.501 13.634 1.00 86.75 104 GLY A O 1
ATOM 786 N N . GLY A 1 105 ? -18.124 1.083 14.542 1.00 87.81 105 GLY A N 1
ATOM 787 C CA . GLY A 1 105 ? -18.867 0.875 15.773 1.00 87.81 105 GLY A CA 1
ATOM 788 C C . GLY A 1 105 ? -18.194 -0.105 16.723 1.00 87.81 105 GLY A C 1
ATOM 789 O O . GLY A 1 105 ? -16.982 -0.343 16.681 1.00 87.81 105 GLY A O 1
ATOM 790 N N . ALA A 1 106 ? -19.019 -0.696 17.586 1.00 87.06 106 ALA A N 1
ATOM 791 C CA . ALA A 1 106 ? -18.563 -1.629 18.610 1.00 87.06 106 ALA A CA 1
ATOM 792 C C . ALA A 1 106 ? -18.015 -2.953 18.036 1.00 87.06 106 ALA A C 1
ATOM 794 O O . ALA A 1 106 ? -17.187 -3.614 18.659 1.00 87.06 106 ALA A O 1
ATOM 795 N N . ALA A 1 107 ? -18.498 -3.347 16.859 1.00 87.81 107 ALA A N 1
ATOM 796 C CA . ALA A 1 107 ? -18.192 -4.625 16.221 1.00 87.81 107 ALA A CA 1
ATOM 797 C C . ALA A 1 107 ? -17.832 -4.462 14.732 1.00 87.81 107 ALA A C 1
ATOM 799 O O . ALA A 1 107 ? -17.900 -5.418 13.969 1.00 87.81 107 ALA A O 1
ATOM 800 N N . GLU A 1 108 ? -17.472 -3.250 14.300 1.00 89.56 108 GLU A N 1
ATOM 801 C CA . GLU A 1 108 ? -17.008 -2.976 12.936 1.00 89.56 108 GLU A CA 1
ATOM 802 C C . GLU A 1 108 ? -16.036 -1.779 12.920 1.00 89.56 108 GLU A C 1
ATOM 804 O O . GLU A 1 108 ? -16.233 -0.812 13.666 1.00 89.56 108 GLU A O 1
ATOM 809 N N . PRO A 1 109 ? -14.954 -1.827 12.126 1.00 92.38 109 PRO A N 1
ATOM 810 C CA . PRO A 1 109 ? -14.052 -0.691 11.976 1.00 92.38 109 PRO A CA 1
ATOM 811 C C . PRO A 1 109 ? -14.682 0.393 11.095 1.00 92.38 109 PRO A C 1
ATOM 813 O O . PRO A 1 109 ? -15.494 0.103 10.213 1.00 92.38 109 PRO A O 1
ATOM 816 N N . SER A 1 110 ? -14.300 1.651 11.312 1.00 93.19 110 SER A N 1
ATOM 817 C CA . SER A 1 110 ? -14.729 2.747 10.436 1.00 93.19 110 SER A CA 1
ATOM 818 C C . SER A 1 110 ? -13.883 2.829 9.165 1.00 93.19 110 SER A C 1
ATOM 820 O O . SER A 1 110 ? -12.740 2.369 9.114 1.00 93.19 110 SER A O 1
ATOM 822 N N . ALA A 1 111 ? -14.413 3.485 8.132 1.00 94.44 111 ALA A N 1
ATOM 823 C CA . ALA A 1 111 ? -13.665 3.773 6.912 1.00 94.44 111 ALA A CA 1
ATOM 824 C C . ALA A 1 111 ? -12.410 4.627 7.179 1.00 94.44 111 ALA A C 1
ATOM 826 O O . ALA A 1 111 ? -11.402 4.463 6.497 1.00 94.44 111 ALA A O 1
ATOM 827 N N . GLU A 1 112 ? -12.442 5.517 8.179 1.00 94.56 112 GLU A N 1
ATOM 828 C CA . GLU A 1 112 ? -11.274 6.309 8.595 1.00 94.56 112 GLU A CA 1
ATOM 829 C C . GLU A 1 112 ? -10.196 5.440 9.251 1.00 94.56 112 GLU A C 1
ATOM 831 O O . GLU A 1 112 ? -9.015 5.591 8.943 1.00 94.56 112 GLU A O 1
ATOM 836 N N . GLU A 1 113 ? -10.590 4.514 10.126 1.00 94.94 113 GLU A N 1
ATOM 837 C CA . GLU A 1 113 ? -9.663 3.575 10.764 1.00 94.94 113 GLU A CA 1
ATOM 838 C C . GLU A 1 113 ? -8.985 2.673 9.728 1.00 94.94 113 GLU A C 1
ATOM 840 O O . GLU A 1 113 ? -7.763 2.516 9.743 1.00 94.94 113 GLU A O 1
ATOM 845 N N . LEU A 1 114 ? -9.769 2.158 8.778 1.00 95.75 114 LEU A N 1
ATOM 846 C CA . LEU A 1 114 ? -9.272 1.353 7.666 1.00 95.75 114 LEU A CA 1
ATOM 847 C C . LEU A 1 114 ? -8.362 2.166 6.739 1.00 95.75 114 LEU A C 1
ATOM 849 O O . LEU A 1 114 ? -7.306 1.674 6.361 1.00 95.75 114 LEU A O 1
ATOM 853 N N . ALA A 1 115 ? -8.709 3.416 6.415 1.00 96.50 115 ALA A N 1
ATOM 854 C CA . ALA A 1 115 ? -7.853 4.285 5.603 1.00 96.50 115 ALA A CA 1
ATOM 855 C C . ALA A 1 115 ? -6.497 4.535 6.263 1.00 96.50 115 ALA A C 1
ATOM 857 O O . ALA A 1 115 ? -5.467 4.494 5.594 1.00 96.50 115 ALA A O 1
ATOM 858 N N . LYS A 1 116 ? -6.491 4.767 7.580 1.00 95.81 116 LYS A N 1
ATOM 859 C CA . LYS A 1 116 ? -5.257 4.937 8.345 1.00 95.81 116 LYS A CA 1
ATOM 860 C C . LYS A 1 116 ? -4.415 3.663 8.331 1.00 95.81 116 LYS A C 1
ATOM 862 O O . LYS A 1 116 ? -3.206 3.753 8.136 1.00 95.81 116 LYS A O 1
ATOM 867 N N . SER A 1 117 ? -5.037 2.502 8.529 1.00 95.44 117 SER A N 1
ATOM 868 C CA . SER A 1 117 ? -4.321 1.227 8.471 1.00 95.44 117 SER A CA 1
ATOM 869 C C . SER A 1 117 ? -3.767 0.961 7.071 1.00 95.44 117 SER A C 1
ATOM 871 O O . SER A 1 117 ? -2.577 0.731 6.933 1.00 95.44 117 SER A O 1
ATOM 873 N N . LEU A 1 118 ? -4.560 1.134 6.012 1.00 96.06 118 LEU A N 1
ATOM 874 C CA . LEU A 1 118 ? -4.135 0.949 4.614 1.00 96.06 118 LEU A CA 1
ATOM 875 C C . LEU A 1 118 ? -3.144 2.011 4.096 1.00 96.06 118 LEU A C 1
ATOM 877 O O . LEU A 1 118 ? -2.658 1.903 2.966 1.00 96.06 118 LEU A O 1
ATOM 881 N N . ALA A 1 119 ? -2.892 3.072 4.863 1.00 96.19 119 ALA A N 1
ATOM 882 C CA . ALA A 1 119 ? -1.819 4.031 4.611 1.00 96.19 119 ALA A CA 1
ATOM 883 C C . ALA A 1 119 ? -0.511 3.637 5.317 1.00 96.19 119 ALA A C 1
ATOM 885 O O . ALA A 1 119 ? 0.535 4.197 5.007 1.00 96.19 119 ALA A O 1
ATOM 886 N N . ASN A 1 120 ? -0.554 2.690 6.259 1.00 95.62 120 ASN A N 1
ATOM 887 C CA . ASN A 1 120 ? 0.624 2.158 6.924 1.00 95.62 120 ASN A CA 1
ATOM 888 C C . ASN A 1 120 ? 1.309 1.105 6.031 1.00 95.62 120 ASN A C 1
ATOM 890 O O . ASN A 1 120 ? 0.705 0.060 5.772 1.00 95.62 120 ASN A O 1
ATOM 894 N N . PRO A 1 121 ? 2.580 1.296 5.634 1.00 94.44 121 PRO A N 1
ATOM 895 C CA . PRO A 1 121 ? 3.330 0.293 4.882 1.00 94.44 121 PRO A CA 1
ATOM 896 C C . PRO A 1 121 ? 3.545 -1.027 5.626 1.00 94.44 121 PRO A C 1
ATOM 898 O O . PRO A 1 121 ? 3.955 -1.986 5.000 1.00 94.44 121 PRO A O 1
ATOM 901 N N . ASN A 1 122 ? 3.281 -1.105 6.931 1.00 94.81 122 ASN A N 1
ATOM 902 C CA . ASN A 1 122 ? 3.351 -2.333 7.732 1.00 94.81 122 ASN A CA 1
ATOM 903 C C . ASN A 1 122 ? 1.956 -2.861 8.112 1.00 94.81 122 ASN A C 1
ATOM 905 O O . ASN A 1 122 ? 1.809 -3.531 9.132 1.00 94.81 122 ASN A O 1
ATOM 909 N N . THR A 1 123 ? 0.910 -2.493 7.364 1.00 94.44 123 THR A N 1
ATOM 910 C CA . THR A 1 123 ? -0.466 -2.890 7.687 1.00 94.44 123 THR A CA 1
ATOM 911 C C . THR A 1 123 ? -0.635 -4.414 7.737 1.00 94.44 123 THR A C 1
ATOM 913 O O . THR A 1 123 ? -0.129 -5.113 6.855 1.00 94.44 123 THR A O 1
ATOM 916 N N . PRO A 1 124 ? -1.375 -4.942 8.729 1.00 92.62 124 PRO A N 1
ATOM 917 C CA . PRO A 1 124 ? -1.749 -6.350 8.764 1.00 92.62 124 PRO A CA 1
ATOM 918 C C . PRO A 1 124 ? -2.968 -6.664 7.875 1.00 92.62 124 PRO A C 1
ATOM 920 O O . PRO A 1 124 ? -3.395 -7.814 7.801 1.00 92.62 124 PRO A O 1
ATOM 923 N N . LEU A 1 125 ? -3.535 -5.664 7.188 1.00 94.00 125 LEU A N 1
ATOM 924 C CA . LEU A 1 125 ? -4.633 -5.852 6.244 1.00 94.00 125 LEU A CA 1
ATOM 925 C C . LEU A 1 125 ? -4.110 -6.413 4.919 1.00 94.00 125 LEU A C 1
ATOM 927 O O . LEU A 1 125 ? -3.299 -5.781 4.243 1.00 94.00 125 LEU A O 1
ATOM 931 N N . ALA A 1 126 ? -4.624 -7.571 4.504 1.00 95.31 126 ALA A N 1
ATOM 932 C CA . ALA A 1 126 ? -4.349 -8.094 3.171 1.00 95.31 126 ALA A CA 1
ATOM 933 C C . ALA A 1 126 ? -5.183 -7.361 2.121 1.00 95.31 126 ALA A C 1
ATOM 935 O O . ALA A 1 126 ? -6.410 -7.295 2.216 1.00 95.31 126 ALA A O 1
ATOM 936 N N . SER A 1 127 ? -4.522 -6.837 1.095 1.00 96.12 127 SER A N 1
ATOM 937 C CA . SER A 1 127 ? -5.158 -6.126 -0.013 1.00 96.12 127 SER A CA 1
ATOM 938 C C . SER A 1 127 ? -4.812 -6.785 -1.340 1.00 96.12 127 SER A C 1
ATOM 940 O O . SER A 1 127 ? -3.766 -7.415 -1.479 1.00 96.12 127 SER A O 1
ATOM 942 N N . GLN A 1 128 ? -5.707 -6.684 -2.317 1.00 97.25 128 GLN A N 1
ATOM 943 C CA . GLN A 1 128 ? -5.464 -7.127 -3.692 1.00 97.25 128 GLN A CA 1
ATOM 944 C C . GLN A 1 128 ? -5.487 -5.878 -4.569 1.00 97.25 128 GLN A C 1
ATOM 946 O O . GLN A 1 128 ? -6.559 -5.448 -4.986 1.00 97.25 128 GLN A O 1
ATOM 951 N N . THR A 1 129 ? -4.342 -5.218 -4.740 1.00 98.00 129 THR A N 1
ATOM 952 C CA . THR A 1 129 ? -4.296 -3.917 -5.421 1.00 98.00 129 THR A CA 1
ATOM 953 C C . THR A 1 129 ? -4.188 -4.106 -6.924 1.00 98.00 129 THR A C 1
ATOM 955 O O . THR A 1 129 ? -3.308 -4.814 -7.394 1.00 98.00 129 THR A O 1
ATOM 958 N N . PHE A 1 130 ? -5.047 -3.428 -7.670 1.00 98.62 130 PHE A N 1
ATOM 959 C CA . PHE A 1 130 ? -4.983 -3.305 -9.119 1.00 98.62 130 PHE A CA 1
ATOM 960 C C . PHE A 1 130 ? -4.736 -1.841 -9.452 1.00 98.62 130 PHE A C 1
ATOM 962 O O . PHE A 1 130 ? -5.484 -0.974 -8.986 1.00 98.62 130 PHE A O 1
ATOM 969 N N . LYS A 1 131 ? -3.696 -1.568 -10.236 1.00 98.56 131 LYS A N 1
ATOM 970 C CA . LYS A 1 131 ? -3.384 -0.229 -10.729 1.00 98.56 131 LYS A CA 1
ATOM 971 C C . LYS A 1 131 ? -3.442 -0.242 -12.242 1.00 98.56 131 LYS A C 1
ATOM 973 O O . LYS A 1 131 ? -2.635 -0.909 -12.876 1.00 98.56 131 LYS A O 1
ATOM 978 N N . PHE A 1 132 ? -4.397 0.475 -12.808 1.00 98.69 132 PHE A N 1
ATOM 979 C CA . PHE A 1 132 ? -4.387 0.767 -14.232 1.00 98.69 132 PHE A CA 1
ATOM 980 C C . PHE A 1 132 ? -3.603 2.055 -14.439 1.00 98.69 132 PHE A C 1
ATOM 982 O O . PHE A 1 132 ? -3.937 3.053 -13.804 1.00 98.69 132 PHE A O 1
ATOM 989 N N . GLN A 1 133 ? -2.570 2.031 -15.272 1.00 98.56 133 GLN A N 1
ATOM 990 C CA . GLN A 1 133 ? -1.670 3.155 -15.495 1.00 98.56 133 GLN A CA 1
ATOM 991 C C . GLN A 1 133 ? -1.552 3.433 -16.987 1.00 98.56 133 GLN A C 1
ATOM 993 O O . GLN A 1 133 ? -1.209 2.537 -17.751 1.00 98.56 133 GLN A O 1
ATOM 998 N N . TYR A 1 134 ? -1.805 4.679 -17.366 1.00 98.75 134 TYR A N 1
ATOM 999 C CA . TYR A 1 134 ? -1.573 5.201 -18.706 1.00 98.75 134 TYR A CA 1
ATOM 1000 C C . TYR A 1 134 ? -0.408 6.184 -18.657 1.00 98.75 134 TYR A C 1
ATOM 1002 O O . TYR A 1 134 ? -0.390 7.054 -17.780 1.00 98.75 134 TYR A O 1
ATOM 1010 N N . ARG A 1 135 ? 0.554 6.056 -19.568 1.00 98.56 135 ARG A N 1
ATOM 1011 C CA . ARG A 1 135 ? 1.715 6.946 -19.665 1.00 98.56 135 ARG A CA 1
ATOM 1012 C C . ARG A 1 135 ? 1.791 7.592 -21.034 1.00 98.56 135 ARG A C 1
ATOM 1014 O O . ARG A 1 135 ? 1.409 6.976 -22.018 1.00 98.56 135 ARG A O 1
ATOM 1021 N N . THR A 1 136 ? 2.317 8.807 -21.072 1.00 98.50 136 THR A N 1
ATOM 1022 C CA . THR A 1 136 ? 2.818 9.432 -22.302 1.00 98.50 136 THR A CA 1
ATOM 1023 C C . THR A 1 136 ? 4.327 9.549 -22.198 1.00 98.50 136 THR A C 1
ATOM 1025 O O . THR A 1 136 ? 4.846 9.671 -21.081 1.00 98.50 136 THR A O 1
ATOM 1028 N N . PHE A 1 137 ? 5.009 9.567 -23.332 1.00 98.19 137 PHE A N 1
ATOM 1029 C CA . PHE A 1 137 ? 6.463 9.634 -23.387 1.00 98.19 137 PHE A CA 1
ATOM 1030 C C . PHE A 1 137 ? 6.957 10.968 -23.957 1.00 98.19 137 PHE A C 1
ATOM 1032 O O . PHE A 1 137 ? 6.168 11.856 -24.288 1.00 98.19 137 PHE A O 1
ATOM 1039 N N . ASP A 1 138 ? 8.269 11.151 -23.892 1.00 96.75 138 ASP A N 1
ATOM 1040 C CA . ASP A 1 138 ? 9.043 12.247 -24.471 1.00 96.75 138 ASP A CA 1
ATOM 1041 C C . ASP A 1 138 ? 10.476 11.743 -24.696 1.00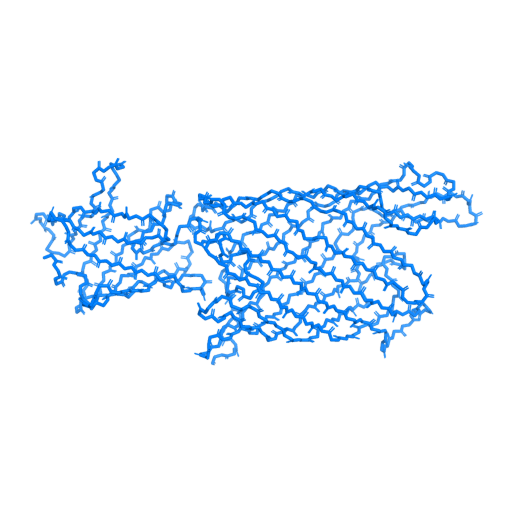 96.75 138 ASP A C 1
ATOM 1043 O O . ASP A 1 138 ? 10.876 10.729 -24.110 1.00 96.75 138 ASP A O 1
ATOM 1047 N N . GLY A 1 139 ? 11.259 12.458 -25.497 1.00 94.94 139 GLY A N 1
ATOM 1048 C CA . GLY A 1 139 ? 12.668 12.144 -25.720 1.00 94.94 139 GLY A CA 1
ATOM 1049 C C . GLY A 1 139 ? 13.191 12.598 -27.077 1.00 94.94 139 GLY A C 1
ATOM 1050 O O . GLY A 1 139 ? 12.450 13.095 -27.922 1.00 94.94 139 GLY A O 1
ATOM 1051 N N . ASP A 1 140 ? 14.492 12.414 -27.275 1.00 95.75 140 ASP A N 1
ATOM 1052 C CA . ASP A 1 140 ? 15.212 12.827 -28.481 1.00 95.75 140 ASP A CA 1
ATOM 1053 C C . ASP A 1 140 ? 15.001 11.879 -29.677 1.00 95.75 140 ASP A C 1
ATOM 1055 O O . ASP A 1 140 ? 15.317 12.240 -30.817 1.00 95.75 140 ASP A O 1
ATOM 1059 N N . LEU A 1 141 ? 14.500 10.659 -29.442 1.00 96.12 141 LEU A N 1
ATOM 1060 C CA . LEU A 1 141 ? 14.210 9.714 -30.519 1.00 96.12 141 LEU A CA 1
ATOM 1061 C C . LEU A 1 141 ? 13.047 10.208 -31.403 1.00 96.12 141 LEU A C 1
ATOM 1063 O O . LEU A 1 141 ? 12.049 10.712 -30.881 1.00 96.12 141 LEU A O 1
ATOM 1067 N N . PRO A 1 142 ? 13.131 10.052 -32.740 1.00 94.88 142 PRO A N 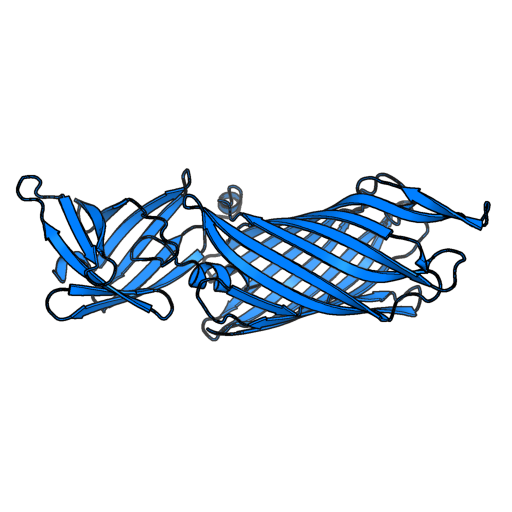1
ATOM 1068 C CA . PRO A 1 142 ? 12.069 10.481 -33.648 1.00 94.88 142 PRO A CA 1
ATOM 1069 C C . PRO A 1 142 ? 10.716 9.850 -33.296 1.00 94.88 142 PRO A C 1
ATOM 1071 O O . PRO A 1 142 ? 10.606 8.630 -33.245 1.00 94.88 142 PRO A O 1
ATOM 1074 N N . GLY A 1 143 ? 9.694 10.684 -33.080 1.00 94.44 143 GLY A N 1
ATOM 1075 C CA . GLY A 1 143 ? 8.341 10.240 -32.722 1.00 94.44 143 GLY A CA 1
ATOM 1076 C C . GLY A 1 143 ? 8.142 9.897 -31.242 1.00 94.44 143 GLY A C 1
ATOM 1077 O O . GLY A 1 143 ? 7.033 9.556 -30.854 1.00 94.44 143 GLY A O 1
ATOM 1078 N N . GLY A 1 144 ? 9.168 10.022 -30.390 1.00 94.12 144 GLY A N 1
ATOM 1079 C CA . GLY A 1 144 ? 9.074 9.623 -28.981 1.00 94.12 144 GLY A CA 1
ATOM 1080 C C . GLY A 1 144 ? 8.039 10.403 -28.157 1.00 94.12 144 GLY A C 1
ATOM 1081 O O . GLY A 1 144 ? 7.527 9.881 -27.167 1.00 94.12 144 GLY A O 1
ATOM 1082 N N . ASP A 1 145 ? 7.697 11.632 -28.551 1.00 95.75 145 ASP A N 1
ATOM 1083 C CA . ASP A 1 145 ? 6.677 12.459 -27.895 1.00 95.75 145 ASP A CA 1
ATOM 1084 C C . ASP A 1 145 ? 5.232 12.128 -28.313 1.00 95.75 145 ASP A C 1
ATOM 1086 O O . ASP A 1 145 ? 4.288 12.578 -27.651 1.00 95.75 145 ASP A O 1
ATOM 1090 N N . ASP A 1 146 ? 5.055 11.301 -29.348 1.00 96.19 146 ASP A N 1
ATOM 1091 C CA . ASP A 1 146 ? 3.760 10.775 -29.795 1.00 96.19 146 ASP A CA 1
ATOM 1092 C C . ASP A 1 146 ? 3.395 9.438 -29.112 1.00 96.19 146 ASP A C 1
ATOM 1094 O O . ASP A 1 146 ? 2.249 8.982 -29.194 1.00 96.19 146 ASP A O 1
ATOM 1098 N N . GLU A 1 147 ? 4.337 8.836 -28.379 1.00 98.25 147 GLU A N 1
ATOM 1099 C CA . GLU A 1 147 ? 4.189 7.505 -27.797 1.00 98.25 147 GLU A CA 1
ATOM 1100 C C . GLU A 1 147 ? 3.425 7.474 -26.464 1.00 98.25 147 GLU A C 1
ATOM 1102 O O . GLU A 1 147 ? 3.444 8.396 -25.631 1.00 98.25 147 GLU A O 1
ATOM 1107 N N . SER A 1 148 ? 2.765 6.340 -26.215 1.00 98.19 148 SER A N 1
ATOM 1108 C CA . SER A 1 148 ? 2.007 6.094 -24.987 1.00 98.19 148 SER A CA 1
ATOM 1109 C C . SER A 1 148 ? 2.073 4.635 -24.553 1.00 98.19 148 SER A C 1
ATOM 1111 O O . SER A 1 148 ? 2.356 3.768 -25.362 1.00 98.19 148 SER A O 1
ATOM 1113 N N . SER A 1 149 ? 1.813 4.351 -23.274 1.00 98.31 149 SER A N 1
ATOM 1114 C CA . SER A 1 149 ? 1.738 2.970 -22.779 1.00 98.31 149 SER A CA 1
ATOM 1115 C C . SER A 1 149 ? 0.584 2.760 -21.815 1.00 98.31 149 SER A C 1
ATOM 1117 O O . SER A 1 149 ? 0.149 3.680 -21.113 1.00 98.31 149 SER A O 1
ATOM 1119 N N . SER A 1 150 ? 0.095 1.522 -21.760 1.00 98.56 150 SER A N 1
ATOM 1120 C CA . SER A 1 150 ? -0.972 1.096 -20.855 1.00 98.56 150 SER A CA 1
ATOM 1121 C C . SER A 1 150 ? -0.573 -0.165 -20.092 1.00 98.56 150 SER A C 1
ATOM 1123 O O . SER A 1 150 ? -0.223 -1.187 -20.675 1.00 98.56 150 SER A O 1
ATOM 1125 N N . LEU A 1 151 ? -0.679 -0.115 -18.764 1.00 98.19 151 LEU A N 1
ATOM 1126 C CA . LEU A 1 151 ? -0.279 -1.191 -17.856 1.00 98.19 151 LEU A CA 1
ATOM 1127 C C . LEU A 1 151 ? -1.384 -1.475 -16.834 1.00 98.19 151 LEU A C 1
ATOM 1129 O O . LEU A 1 151 ? -1.896 -0.559 -16.187 1.00 98.19 151 LEU A O 1
ATOM 1133 N N . LEU A 1 152 ? -1.685 -2.753 -16.609 1.00 98.75 152 LEU A N 1
ATOM 1134 C CA . LEU A 1 152 ? -2.380 -3.223 -15.415 1.00 98.75 152 LEU A CA 1
ATOM 1135 C C . LEU A 1 152 ? -1.369 -3.863 -14.460 1.00 98.75 152 LEU A C 1
ATOM 1137 O O . LEU A 1 152 ? -0.897 -4.973 -14.675 1.00 98.75 152 LEU A O 1
ATOM 1141 N N . LEU A 1 153 ? -1.078 -3.186 -13.357 1.00 98.62 153 LEU A N 1
ATOM 1142 C CA . LEU A 1 153 ? -0.202 -3.695 -12.314 1.00 98.62 153 LEU A CA 1
ATOM 1143 C C . LEU A 1 153 ? -1.023 -4.339 -11.194 1.00 98.62 153 LEU A C 1
ATOM 1145 O O . LEU A 1 153 ? -1.790 -3.666 -10.497 1.00 98.62 153 LEU A O 1
ATOM 1149 N N . TYR A 1 154 ? -0.842 -5.643 -10.998 1.00 98.75 154 TYR A N 1
ATOM 1150 C CA . TYR A 1 154 ? -1.438 -6.384 -9.892 1.00 98.75 154 TYR A CA 1
ATOM 1151 C C . TYR A 1 154 ? -0.440 -6.528 -8.733 1.00 98.75 154 TYR A C 1
ATOM 1153 O O . TYR A 1 154 ? 0.599 -7.165 -8.862 1.00 98.75 154 TYR A O 1
ATOM 1161 N N . GLN A 1 155 ? -0.760 -5.923 -7.590 1.00 97.75 155 GLN A N 1
ATOM 1162 C CA . GLN A 1 155 ? 0.089 -5.831 -6.397 1.00 97.75 155 GLN A CA 1
ATOM 1163 C C . GLN A 1 155 ? -0.667 -6.297 -5.143 1.00 97.75 155 GLN A C 1
ATOM 1165 O O . GLN A 1 155 ? -1.174 -5.473 -4.365 1.00 97.75 155 GLN A O 1
ATOM 1170 N N . PRO A 1 156 ? -0.825 -7.612 -4.926 1.00 97.12 156 PRO A N 1
ATOM 1171 C CA . PRO A 1 156 ? -1.375 -8.107 -3.676 1.00 97.12 156 PRO A CA 1
ATOM 1172 C C . PRO A 1 156 ? -0.381 -7.917 -2.521 1.00 97.12 156 PRO A C 1
ATOM 1174 O O . PRO A 1 156 ? 0.833 -7.959 -2.698 1.00 97.12 156 PRO A O 1
ATOM 1177 N N . ALA A 1 157 ? -0.907 -7.749 -1.311 1.00 96.12 157 ALA A N 1
ATOM 1178 C CA . ALA A 1 157 ? -0.115 -7.732 -0.089 1.00 96.12 157 ALA A CA 1
ATOM 1179 C C . ALA A 1 157 ? -0.551 -8.866 0.838 1.00 96.12 157 ALA A C 1
ATOM 1181 O O . ALA A 1 157 ? -1.721 -8.944 1.226 1.00 96.12 157 ALA A O 1
ATOM 1182 N N . PHE A 1 158 ? 0.406 -9.708 1.225 1.00 95.69 158 PHE A N 1
ATOM 1183 C CA . PHE A 1 158 ? 0.204 -10.819 2.150 1.00 95.69 158 PHE A CA 1
ATOM 1184 C C . PHE A 1 158 ? 0.950 -10.550 3.462 1.00 95.69 158 PHE A C 1
ATOM 1186 O O . PHE A 1 158 ? 2.138 -10.854 3.569 1.00 95.69 158 PHE A O 1
ATOM 1193 N N . PRO A 1 159 ? 0.287 -9.948 4.461 1.00 95.06 159 PRO A N 1
ATOM 1194 C CA . PRO A 1 159 ? 0.859 -9.734 5.780 1.00 95.06 159 PRO A CA 1
ATOM 1195 C C . PRO A 1 159 ? 0.684 -10.956 6.685 1.00 95.06 159 PRO A C 1
ATOM 1197 O O . PRO A 1 159 ? -0.391 -11.552 6.763 1.00 95.06 159 PRO A O 1
ATOM 1200 N N . PHE A 1 160 ? 1.723 -11.269 7.442 1.00 94.44 160 PHE A N 1
ATOM 1201 C CA . PHE A 1 160 ? 1.789 -12.330 8.437 1.00 94.44 160 PHE A CA 1
ATOM 1202 C C . PHE A 1 160 ? 2.115 -11.691 9.796 1.00 94.44 160 PHE A C 1
ATOM 1204 O O . PHE A 1 160 ? 3.291 -11.499 10.129 1.00 94.44 160 PHE A O 1
ATOM 1211 N N . PRO A 1 161 ? 1.086 -11.266 10.557 1.00 91.00 161 PRO A N 1
ATOM 1212 C CA . PRO A 1 161 ? 1.278 -10.636 11.859 1.00 91.00 161 PRO A CA 1
ATOM 1213 C C . PRO A 1 161 ? 1.878 -11.618 12.868 1.00 91.00 161 PRO A C 1
ATOM 1215 O O . PRO A 1 161 ? 1.483 -12.783 12.907 1.00 91.00 161 PRO A O 1
ATOM 1218 N N . LEU A 1 162 ? 2.794 -11.125 13.700 1.00 91.25 162 LEU A N 1
ATOM 1219 C CA . LEU A 1 162 ? 3.486 -11.880 14.743 1.00 91.25 162 LEU A CA 1
ATOM 1220 C C . LEU A 1 162 ? 3.053 -11.412 16.138 1.00 91.25 162 LEU A C 1
ATOM 1222 O O . LEU A 1 162 ? 2.695 -10.248 16.329 1.00 91.25 162 LEU A O 1
ATOM 1226 N N . ASP A 1 163 ? 3.192 -12.279 17.142 1.00 88.38 163 ASP A N 1
ATOM 1227 C CA . ASP A 1 163 ? 2.781 -11.997 18.530 1.00 88.38 163 ASP A CA 1
ATOM 1228 C C . ASP A 1 163 ? 3.513 -10.803 19.164 1.00 88.38 163 ASP A C 1
ATOM 1230 O O . ASP A 1 163 ? 2.998 -10.133 20.056 1.00 88.38 163 ASP A O 1
ATOM 1234 N N . ASN A 1 164 ? 4.720 -10.492 18.688 1.00 89.50 164 ASN A N 1
ATOM 1235 C CA . ASN A 1 164 ? 5.506 -9.349 19.159 1.00 89.50 164 ASN A CA 1
ATOM 1236 C C . ASN A 1 164 ? 5.040 -7.992 18.572 1.00 89.50 164 ASN A C 1
ATOM 1238 O O . ASN A 1 164 ? 5.655 -6.951 18.843 1.00 89.50 164 ASN A O 1
ATOM 1242 N N . GLY A 1 165 ? 3.981 -7.994 17.755 1.00 87.94 165 GLY A N 1
ATOM 1243 C CA . GLY A 1 165 ? 3.420 -6.821 17.085 1.00 87.94 165 GLY A CA 1
ATOM 1244 C C . GLY A 1 165 ? 4.169 -6.388 15.821 1.00 87.94 165 GLY A C 1
ATOM 1245 O O . GLY A 1 165 ? 3.934 -5.287 15.325 1.00 87.94 165 GLY A O 1
ATOM 1246 N N . ALA A 1 166 ? 5.102 -7.199 15.323 1.00 94.06 166 ALA A N 1
ATOM 1247 C CA . ALA A 1 166 ? 5.674 -7.036 13.993 1.00 94.06 166 ALA A CA 1
ATOM 1248 C C . ALA A 1 166 ? 4.857 -7.798 12.941 1.00 94.06 166 ALA A C 1
ATOM 1250 O O . ALA A 1 166 ? 3.898 -8.508 13.243 1.00 94.06 166 ALA A O 1
ATOM 1251 N N . THR A 1 167 ? 5.214 -7.626 11.678 1.00 94.25 167 THR A N 1
ATOM 1252 C CA . THR A 1 167 ? 4.568 -8.283 10.546 1.00 94.25 167 THR A CA 1
ATOM 1253 C C . THR A 1 167 ? 5.631 -8.625 9.521 1.00 94.25 167 THR A C 1
ATOM 1255 O O . THR A 1 167 ? 6.402 -7.756 9.119 1.00 94.25 167 THR A O 1
ATOM 1258 N N . VAL A 1 168 ? 5.666 -9.884 9.097 1.00 96.00 168 VAL A N 1
ATOM 1259 C CA . VAL A 1 168 ? 6.365 -10.261 7.865 1.00 96.00 168 VAL A CA 1
ATOM 1260 C C . VAL A 1 168 ? 5.394 -10.024 6.721 1.00 96.00 168 VAL A C 1
ATOM 1262 O O . VAL A 1 168 ? 4.230 -10.389 6.840 1.00 96.00 168 VAL A O 1
ATOM 1265 N N . PHE A 1 169 ? 5.814 -9.400 5.630 1.00 93.94 169 PHE A N 1
ATOM 1266 C CA . PHE A 1 169 ? 4.959 -9.238 4.460 1.00 93.94 169 PHE A CA 1
ATOM 1267 C C . PHE A 1 169 ? 5.654 -9.725 3.201 1.00 93.94 169 PHE A C 1
ATOM 1269 O O . PHE A 1 169 ? 6.844 -9.499 3.015 1.00 93.94 169 PHE A O 1
ATOM 1276 N N . PHE A 1 170 ? 4.867 -10.378 2.350 1.00 96.81 170 PHE A N 1
ATOM 1277 C CA . PHE A 1 170 ? 5.239 -10.747 0.993 1.00 96.81 170 PHE A CA 1
ATOM 1278 C C . PHE A 1 170 ? 4.351 -9.975 0.015 1.00 96.81 170 PHE A C 1
ATOM 1280 O O . PHE A 1 170 ? 3.119 -9.999 0.144 1.00 96.81 170 PHE A O 1
ATOM 1287 N N . ARG A 1 171 ? 4.963 -9.246 -0.919 1.00 97.50 171 ARG A N 1
ATOM 1288 C CA . ARG A 1 171 ? 4.263 -8.349 -1.851 1.00 97.50 171 ARG A CA 1
ATOM 1289 C C . ARG A 1 171 ? 4.782 -8.538 -3.268 1.00 97.50 171 ARG A C 1
ATOM 1291 O O . ARG A 1 171 ? 5.709 -7.837 -3.654 1.00 97.50 171 ARG A O 1
ATOM 1298 N N . PRO A 1 172 ? 4.215 -9.468 -4.046 1.00 98.25 172 PRO A N 1
ATOM 1299 C CA . PRO A 1 172 ? 4.545 -9.546 -5.455 1.00 98.25 172 PRO A CA 1
ATOM 1300 C C . PRO A 1 172 ? 3.911 -8.377 -6.223 1.00 98.25 172 PRO A C 1
ATOM 1302 O O . PRO A 1 172 ? 2.856 -7.858 -5.852 1.00 98.25 172 PRO A O 1
ATOM 1305 N N . ALA A 1 173 ? 4.550 -7.992 -7.316 1.00 98.44 173 ALA A N 1
ATOM 1306 C CA . ALA A 1 173 ? 4.121 -6.983 -8.262 1.00 98.44 173 ALA A CA 1
ATOM 1307 C C . ALA A 1 173 ? 4.157 -7.610 -9.656 1.00 98.44 173 ALA A C 1
ATOM 1309 O O . ALA A 1 173 ? 5.223 -7.947 -10.157 1.00 98.44 173 ALA A O 1
ATOM 1310 N N . VAL A 1 174 ? 2.981 -7.805 -10.246 1.00 98.75 174 VAL A N 1
ATOM 1311 C CA . VAL A 1 174 ? 2.799 -8.500 -11.523 1.00 98.75 174 VAL A CA 1
ATOM 1312 C C . VAL A 1 174 ? 2.355 -7.483 -12.577 1.00 98.75 174 VAL A C 1
ATOM 1314 O O . VAL A 1 174 ? 1.193 -7.056 -12.542 1.00 98.75 174 VAL A O 1
ATOM 1317 N N . PRO A 1 175 ? 3.255 -7.042 -13.470 1.00 98.56 175 PRO A N 1
ATOM 1318 C CA . PRO A 1 175 ? 2.927 -6.083 -14.516 1.00 98.56 175 PRO A CA 1
ATOM 1319 C C . PRO A 1 175 ? 2.330 -6.783 -15.744 1.00 98.56 175 PRO A C 1
ATOM 1321 O O . PRO A 1 175 ? 3.001 -7.558 -16.416 1.00 98.56 175 PRO A O 1
ATOM 1324 N N . ILE A 1 176 ? 1.065 -6.497 -16.051 1.00 98.69 176 ILE A N 1
ATOM 1325 C CA . ILE A 1 176 ? 0.392 -6.938 -17.280 1.00 98.69 176 ILE A CA 1
ATOM 1326 C C . ILE A 1 176 ? 0.369 -5.752 -18.240 1.00 98.69 176 ILE A C 1
ATOM 1328 O O . ILE A 1 176 ? -0.432 -4.825 -18.084 1.00 98.69 176 ILE A O 1
ATOM 1332 N N . ILE A 1 177 ? 1.287 -5.767 -19.193 1.00 98.56 177 ILE A N 1
ATOM 1333 C CA . ILE A 1 177 ? 1.534 -4.698 -20.152 1.00 98.56 177 ILE A CA 1
ATOM 1334 C C . ILE A 1 177 ? 0.573 -4.888 -21.320 1.00 98.56 177 ILE A C 1
ATOM 1336 O O . ILE A 1 177 ? 0.568 -5.928 -21.972 1.00 98.56 177 ILE A O 1
ATOM 1340 N N . LEU A 1 178 ? -0.299 -3.907 -21.534 1.00 98.19 178 LEU A N 1
ATOM 1341 C CA . LEU A 1 178 ? -1.297 -3.946 -22.604 1.00 98.19 178 LEU A CA 1
ATOM 1342 C C . LEU A 1 178 ? -0.749 -3.357 -23.899 1.00 98.19 178 LEU A C 1
ATOM 1344 O O . LEU A 1 178 ? -1.204 -3.741 -24.968 1.00 98.19 178 LEU A O 1
ATOM 1348 N N . ASP A 1 179 ? 0.171 -2.410 -23.760 1.00 97.56 179 ASP A N 1
ATOM 1349 C CA . ASP A 1 179 ? 0.823 -1.691 -24.842 1.00 97.56 179 ASP A CA 1
ATOM 1350 C C . ASP A 1 179 ? 2.061 -1.003 -24.259 1.00 97.56 179 ASP A C 1
ATOM 1352 O O . ASP A 1 179 ? 1.938 -0.286 -23.257 1.00 97.56 179 ASP A O 1
ATOM 1356 N N . GLN A 1 180 ? 3.235 -1.266 -24.825 1.00 97.81 180 GLN A N 1
ATOM 1357 C CA . GLN A 1 180 ? 4.508 -0.661 -24.451 1.00 97.81 180 GLN A CA 1
ATOM 1358 C C . GLN A 1 180 ? 5.304 -0.347 -25.721 1.00 97.81 180 GLN A C 1
ATOM 1360 O O . GLN A 1 180 ? 5.642 -1.277 -26.453 1.00 97.81 180 GLN A O 1
ATOM 1365 N N . PRO A 1 181 ? 5.628 0.932 -25.961 1.00 97.62 181 PRO A N 1
ATOM 1366 C CA . PRO A 1 181 ? 6.430 1.336 -27.098 1.00 97.62 181 PRO A CA 1
ATOM 1367 C C . PRO A 1 181 ? 7.892 0.953 -26.876 1.00 97.62 181 PRO A C 1
ATOM 1369 O O . PRO A 1 181 ? 8.417 1.075 -25.758 1.00 97.62 181 PRO A O 1
ATOM 1372 N N . TYR A 1 182 ? 8.541 0.531 -27.953 1.00 95.62 182 TYR A N 1
ATOM 1373 C CA . TYR A 1 182 ? 9.983 0.356 -28.054 1.00 95.62 182 TYR A CA 1
ATOM 1374 C C . TYR A 1 182 ? 10.460 0.894 -29.406 1.00 95.62 182 TYR A C 1
ATOM 1376 O O . TYR A 1 182 ? 9.714 0.921 -30.382 1.00 95.62 182 TYR A O 1
ATOM 1384 N N . PHE A 1 183 ? 11.701 1.371 -29.457 1.00 96.31 183 PHE A N 1
ATOM 1385 C CA . PHE A 1 183 ? 12.268 1.931 -30.680 1.00 96.31 183 PHE A CA 1
ATOM 1386 C C . PHE A 1 183 ? 12.981 0.838 -31.478 1.00 96.31 183 PHE A C 1
ATOM 1388 O O . PHE A 1 183 ? 13.911 0.223 -30.951 1.00 96.31 183 PHE A O 1
ATOM 1395 N N . ASP A 1 184 ? 12.591 0.626 -32.737 1.00 95.12 184 ASP A N 1
ATOM 1396 C CA . ASP A 1 184 ? 13.307 -0.253 -33.661 1.00 95.12 184 ASP A CA 1
ATOM 1397 C C . ASP A 1 184 ? 14.396 0.555 -34.397 1.00 95.12 184 ASP A C 1
ATOM 1399 O O . ASP A 1 184 ? 14.095 1.384 -35.262 1.00 95.12 184 ASP A O 1
ATOM 1403 N N . PRO A 1 185 ? 15.691 0.334 -34.101 1.00 91.81 185 PRO A N 1
ATOM 1404 C CA . PRO A 1 185 ? 16.770 1.089 -34.728 1.00 91.81 185 PRO A CA 1
ATOM 1405 C C . PRO A 1 185 ? 17.009 0.725 -36.202 1.00 91.81 185 PRO A C 1
ATOM 1407 O O . PRO A 1 185 ? 17.728 1.458 -36.884 1.00 91.81 185 PRO A O 1
ATOM 1410 N N . LEU A 1 186 ? 16.480 -0.402 -36.691 1.00 94.12 186 LEU A N 1
ATOM 1411 C CA . LEU A 1 186 ? 16.625 -0.831 -38.083 1.00 94.12 186 LEU A CA 1
ATOM 1412 C C . LEU A 1 186 ? 15.636 -0.103 -38.993 1.00 94.12 186 LEU A C 1
ATOM 1414 O O . LEU A 1 186 ? 16.031 0.355 -40.067 1.00 94.12 186 LEU A O 1
ATOM 1418 N N . GLU A 1 187 ? 14.388 0.027 -38.546 1.00 94.38 187 GLU A N 1
ATOM 1419 C CA . GLU A 1 187 ? 13.330 0.747 -39.268 1.00 94.38 187 GLU A CA 1
ATOM 1420 C C . GLU A 1 187 ? 13.346 2.257 -38.948 1.00 94.38 187 GLU A C 1
ATOM 1422 O O . GLU A 1 187 ? 12.952 3.083 -39.773 1.00 94.38 187 GLU A O 1
ATOM 1427 N N . GLY A 1 188 ? 13.902 2.644 -37.794 1.00 94.19 188 GLY A N 1
ATOM 1428 C CA . GLY A 1 188 ? 14.011 4.038 -37.360 1.00 94.19 188 GLY A CA 1
ATOM 1429 C C . GLY A 1 188 ? 12.686 4.627 -36.876 1.00 94.19 188 GLY A C 1
ATOM 1430 O O . GLY A 1 188 ? 12.501 5.844 -36.945 1.00 94.19 188 GLY A O 1
ATOM 1431 N N . GLU A 1 189 ? 11.780 3.772 -36.410 1.00 96.19 189 GLU A N 1
ATOM 1432 C CA . GLU A 1 189 ? 10.451 4.114 -35.909 1.00 96.19 189 GLU A CA 1
ATOM 1433 C C . GLU A 1 189 ? 10.125 3.325 -34.633 1.00 96.19 189 GLU A C 1
ATOM 1435 O O . GLU A 1 189 ? 10.850 2.406 -34.244 1.00 96.19 189 GLU A O 1
ATOM 1440 N N . PHE A 1 190 ? 9.059 3.727 -33.944 1.00 97.19 190 PHE A N 1
ATOM 1441 C CA . PHE A 1 190 ? 8.537 2.995 -32.796 1.00 97.19 190 PHE A CA 1
ATOM 1442 C C . PHE A 1 190 ? 7.588 1.882 -33.248 1.00 97.19 190 PHE A C 1
ATOM 1444 O O . PHE A 1 190 ? 6.789 2.067 -34.166 1.00 97.19 190 PHE A O 1
ATOM 1451 N N . ASP A 1 191 ? 7.651 0.754 -32.547 1.00 96.50 191 ASP A N 1
ATOM 1452 C CA . ASP A 1 191 ? 6.642 -0.306 -32.572 1.00 96.50 191 ASP A CA 1
ATOM 1453 C C . ASP A 1 191 ? 6.170 -0.562 -31.130 1.00 96.50 191 ASP A C 1
ATOM 1455 O O . ASP A 1 191 ? 6.704 0.011 -30.171 1.00 96.50 191 ASP A O 1
ATOM 1459 N N . SER A 1 192 ? 5.141 -1.388 -30.949 1.00 96.62 192 SER A N 1
ATOM 1460 C CA . SER A 1 192 ? 4.583 -1.670 -29.633 1.00 96.62 192 SER A CA 1
ATOM 1461 C C . SER A 1 192 ? 4.402 -3.153 -29.354 1.00 96.62 192 SER A C 1
ATOM 1463 O O . SER A 1 192 ? 4.113 -3.975 -30.223 1.00 96.62 192 SER A O 1
ATOM 1465 N N . THR A 1 193 ? 4.579 -3.500 -28.083 1.00 98.00 193 THR A N 1
ATOM 1466 C CA . THR A 1 193 ? 4.455 -4.872 -27.600 1.00 98.00 193 THR A CA 1
ATOM 1467 C C . THR A 1 193 ? 3.565 -4.959 -26.365 1.00 98.00 193 THR A C 1
ATOM 1469 O O . THR A 1 193 ? 3.268 -3.969 -25.691 1.00 98.00 193 THR A O 1
ATOM 1472 N N . SER A 1 194 ? 3.083 -6.163 -26.073 1.00 98.38 194 SER A N 1
ATOM 1473 C CA . SER A 1 194 ? 2.180 -6.436 -24.957 1.00 98.38 194 SER A CA 1
ATOM 1474 C C . SER A 1 194 ? 2.485 -7.803 -24.368 1.00 98.38 194 SER A C 1
ATOM 1476 O O . SER A 1 194 ? 2.899 -8.716 -25.076 1.00 98.38 194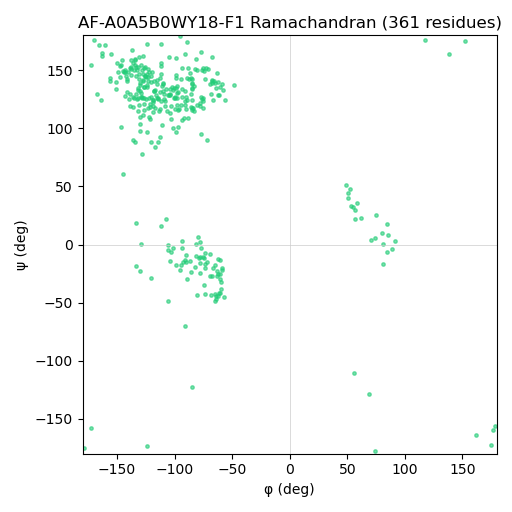 SER A O 1
ATOM 1478 N N . GLY A 1 195 ? 2.254 -7.972 -23.072 1.00 98.31 195 GLY A N 1
ATOM 1479 C CA . GLY A 1 195 ? 2.610 -9.214 -22.411 1.00 98.31 195 GLY A CA 1
ATOM 1480 C C . GLY A 1 195 ? 2.704 -9.102 -20.903 1.00 98.31 195 GLY A C 1
ATOM 1481 O O . GLY A 1 195 ? 2.199 -8.172 -20.270 1.00 98.31 195 GLY A O 1
ATOM 1482 N N . LEU A 1 196 ? 3.347 -10.098 -20.311 1.00 98.44 196 LEU A N 1
ATOM 1483 C CA . LEU A 1 196 ? 3.800 -10.024 -18.932 1.00 98.44 196 LEU A CA 1
ATOM 1484 C C . LEU A 1 196 ? 5.147 -9.297 -18.937 1.00 98.44 196 LEU A C 1
ATOM 1486 O O . LEU A 1 196 ? 5.971 -9.580 -19.798 1.00 98.44 196 LEU A O 1
ATOM 1490 N N . GLY A 1 197 ? 5.363 -8.374 -18.005 1.00 98.56 197 GLY A N 1
ATOM 1491 C CA . GLY A 1 197 ? 6.711 -7.901 -17.676 1.00 98.56 197 GLY A CA 1
ATOM 1492 C C . GLY A 1 197 ? 7.276 -8.661 -16.477 1.00 98.56 197 GLY A C 1
ATOM 1493 O O . GLY A 1 197 ? 6.586 -9.479 -15.861 1.00 98.56 197 GLY A O 1
ATOM 1494 N N . ASP A 1 198 ? 8.500 -8.335 -16.085 1.00 98.31 198 ASP A N 1
ATOM 1495 C CA . ASP A 1 198 ? 9.138 -9.005 -14.956 1.00 98.31 198 ASP A CA 1
ATOM 1496 C C . ASP A 1 198 ? 8.398 -8.810 -13.623 1.00 98.31 198 ASP A C 1
ATOM 1498 O O . ASP A 1 198 ? 8.091 -7.700 -13.178 1.00 98.31 198 ASP A O 1
ATOM 1502 N N . ILE A 1 199 ? 8.128 -9.927 -12.950 1.00 98.75 199 ILE A N 1
ATOM 1503 C CA . ILE A 1 199 ? 7.502 -9.972 -11.636 1.00 98.75 199 ILE A CA 1
ATOM 1504 C C . ILE A 1 199 ? 8.549 -9.630 -10.581 1.00 98.75 199 ILE A C 1
ATOM 1506 O O . ILE A 1 199 ? 9.510 -10.370 -10.374 1.00 98.75 199 ILE A O 1
ATOM 1510 N N . ALA A 1 200 ? 8.308 -8.551 -9.843 1.00 98.38 200 ALA A N 1
ATOM 1511 C CA . ALA A 1 200 ? 9.080 -8.207 -8.655 1.00 98.38 200 ALA A CA 1
ATOM 1512 C C . ALA A 1 200 ? 8.362 -8.649 -7.377 1.00 98.38 200 ALA A C 1
ATOM 1514 O O . ALA A 1 200 ? 7.148 -8.866 -7.375 1.00 98.38 200 ALA A O 1
ATOM 1515 N N . PHE A 1 201 ? 9.083 -8.762 -6.265 1.00 98.50 201 PHE A N 1
ATOM 1516 C CA . PHE A 1 201 ? 8.470 -8.889 -4.951 1.00 98.50 201 PHE A CA 1
ATOM 1517 C C . PHE A 1 201 ? 9.306 -8.274 -3.833 1.00 98.50 201 PHE A C 1
ATOM 1519 O O . PHE A 1 201 ? 10.532 -8.354 -3.846 1.00 98.50 201 PHE A O 1
ATOM 1526 N N . ASP A 1 202 ? 8.608 -7.767 -2.817 1.00 98.06 202 ASP A N 1
ATOM 1527 C CA . ASP A 1 202 ? 9.189 -7.420 -1.520 1.00 98.06 202 ASP A CA 1
ATOM 1528 C C . ASP A 1 202 ? 8.944 -8.553 -0.514 1.00 98.06 202 ASP A C 1
ATOM 1530 O O . ASP A 1 202 ? 7.828 -9.089 -0.410 1.00 98.06 202 ASP A O 1
ATOM 1534 N N . LEU A 1 203 ? 9.972 -8.890 0.264 1.00 98.06 203 LEU A N 1
ATOM 1535 C CA . LEU A 1 203 ? 9.879 -9.746 1.442 1.00 98.06 203 LEU A CA 1
ATOM 1536 C C . LEU A 1 203 ? 10.581 -9.063 2.616 1.00 98.06 203 LEU A C 1
ATOM 1538 O O . LEU A 1 203 ? 11.807 -9.108 2.735 1.00 98.06 203 LEU A O 1
ATOM 1542 N N . ALA A 1 204 ? 9.792 -8.506 3.532 1.00 98.00 204 ALA A N 1
ATOM 1543 C CA . ALA A 1 204 ? 10.323 -7.737 4.651 1.00 98.00 204 ALA A CA 1
ATOM 1544 C C . ALA A 1 204 ? 9.681 -8.078 5.988 1.00 98.00 204 ALA A C 1
ATOM 1546 O O . ALA A 1 204 ? 8.523 -8.487 6.094 1.00 98.00 204 ALA A O 1
ATOM 1547 N N . TYR A 1 205 ? 10.463 -7.831 7.035 1.00 97.94 205 TYR A N 1
ATOM 1548 C CA . TYR A 1 205 ? 10.010 -7.754 8.411 1.00 97.94 205 TYR A CA 1
ATOM 1549 C C . TYR A 1 205 ? 9.816 -6.283 8.773 1.00 97.94 205 TYR A C 1
ATOM 1551 O O . TYR A 1 205 ? 10.765 -5.497 8.744 1.00 97.94 205 TYR A O 1
ATOM 1559 N N . GLY A 1 206 ? 8.596 -5.906 9.147 1.00 97.50 206 GLY A N 1
ATOM 1560 C CA . GLY A 1 206 ? 8.260 -4.539 9.523 1.00 97.50 206 GLY A CA 1
ATOM 1561 C C . GLY A 1 206 ? 7.531 -4.438 10.850 1.00 97.50 206 GLY A C 1
ATOM 1562 O O . GLY A 1 206 ? 6.848 -5.359 11.298 1.00 97.50 206 GLY A O 1
ATOM 1563 N N . ARG A 1 207 ? 7.660 -3.284 11.504 1.00 96.62 207 ARG A N 1
ATOM 1564 C CA . ARG A 1 207 ? 6.952 -2.984 12.749 1.00 96.62 207 ARG A CA 1
ATOM 1565 C C . ARG A 1 207 ? 6.493 -1.539 12.787 1.00 96.62 207 ARG A C 1
ATOM 1567 O O . ARG A 1 207 ? 7.204 -0.630 12.367 1.00 96.62 207 ARG A O 1
ATOM 1574 N N . THR A 1 208 ? 5.308 -1.328 13.350 1.00 96.25 208 THR A N 1
ATOM 1575 C CA . THR A 1 208 ? 4.828 -0.000 13.751 1.00 96.25 208 THR A CA 1
ATOM 1576 C C . THR A 1 208 ? 4.750 0.039 15.267 1.00 96.25 208 THR A C 1
ATOM 1578 O O . THR A 1 208 ? 4.017 -0.737 15.872 1.00 96.25 208 THR A O 1
ATOM 1581 N N . THR A 1 209 ? 5.539 0.900 15.902 1.00 95.00 209 THR A N 1
ATOM 1582 C CA . THR A 1 209 ? 5.540 1.028 17.363 1.00 95.00 209 THR A CA 1
ATOM 1583 C C . THR A 1 209 ? 4.325 1.816 17.847 1.00 95.00 209 THR A C 1
ATOM 1585 O O . THR A 1 209 ? 3.681 2.537 17.084 1.00 95.00 209 THR A O 1
ATOM 1588 N N . GLU A 1 210 ? 4.040 1.758 19.148 1.00 90.50 210 GLU A N 1
ATOM 1589 C CA . GLU A 1 210 ? 2.955 2.543 19.751 1.00 90.50 210 GLU A CA 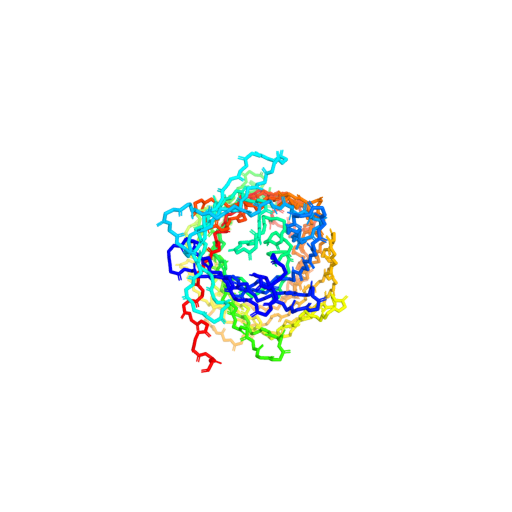1
ATOM 1590 C C . GLU A 1 210 ? 3.145 4.056 19.603 1.00 90.50 210 GLU A C 1
ATOM 1592 O O . GLU A 1 210 ? 2.168 4.797 19.502 1.00 90.50 210 GLU A O 1
ATOM 1597 N N . SER A 1 211 ? 4.400 4.522 19.544 1.00 94.19 211 SER A N 1
ATOM 1598 C CA . SER A 1 211 ? 4.708 5.931 19.291 1.00 94.19 211 SER A CA 1
ATOM 1599 C C . SER A 1 211 ? 4.477 6.326 17.831 1.00 94.19 211 SER A C 1
ATOM 1601 O O . SER A 1 211 ? 4.598 7.506 17.498 1.00 94.19 211 SER A O 1
ATOM 1603 N N . GLY A 1 212 ? 4.177 5.361 16.957 1.00 94.88 212 GLY A N 1
ATOM 1604 C CA . GLY A 1 212 ? 3.970 5.545 15.529 1.00 94.88 212 GLY A CA 1
ATOM 1605 C C . GLY A 1 212 ? 5.251 5.518 14.702 1.00 94.88 212 GLY A C 1
ATOM 1606 O O . GLY A 1 212 ? 5.201 5.856 13.529 1.00 94.88 212 GLY A O 1
ATOM 1607 N N . LEU A 1 213 ? 6.409 5.170 15.275 1.00 97.56 213 LEU A N 1
ATOM 1608 C CA . LEU A 1 213 ? 7.603 4.912 14.460 1.00 97.56 213 LEU A CA 1
ATOM 1609 C C . LEU A 1 213 ? 7.352 3.649 13.630 1.00 97.56 213 LEU A C 1
ATOM 1611 O O . LEU A 1 213 ? 7.047 2.601 14.199 1.00 97.56 213 LEU A O 1
ATOM 1615 N N . LEU A 1 214 ? 7.479 3.755 12.311 1.00 95.94 214 LEU A N 1
ATOM 1616 C CA . LEU A 1 214 ? 7.401 2.622 11.393 1.00 95.94 214 LEU A CA 1
ATOM 1617 C C . LEU A 1 214 ? 8.777 2.367 10.797 1.00 95.94 214 LEU A C 1
ATOM 1619 O O . LEU A 1 214 ? 9.487 3.307 10.444 1.00 95.94 214 LEU A O 1
ATOM 1623 N N . TRP A 1 215 ? 9.151 1.098 10.726 1.00 98.19 215 TRP A N 1
ATOM 1624 C CA . TRP A 1 215 ? 10.349 0.654 10.034 1.00 98.19 215 TRP A CA 1
ATOM 1625 C C . TRP A 1 215 ? 10.117 -0.723 9.422 1.00 98.19 215 TRP A C 1
ATOM 1627 O O . TRP A 1 215 ? 9.272 -1.478 9.914 1.00 98.19 215 TRP A O 1
ATOM 1637 N N . ALA A 1 216 ? 10.848 -1.040 8.363 1.00 98.38 216 ALA A N 1
ATOM 1638 C CA . ALA A 1 216 ? 10.941 -2.389 7.828 1.00 98.38 216 ALA A CA 1
ATOM 1639 C C . ALA A 1 216 ? 12.323 -2.622 7.225 1.00 98.38 216 ALA A C 1
ATOM 1641 O O . ALA A 1 216 ? 12.997 -1.674 6.826 1.00 98.38 216 ALA A O 1
ATOM 1642 N N . ALA A 1 217 ? 12.742 -3.878 7.197 1.00 98.62 217 ALA A N 1
ATOM 1643 C CA . ALA A 1 217 ? 13.956 -4.305 6.525 1.00 98.62 217 ALA A CA 1
ATOM 1644 C C . ALA A 1 217 ? 13.701 -5.658 5.866 1.00 98.62 217 ALA A C 1
ATOM 1646 O O . ALA A 1 217 ? 13.028 -6.518 6.448 1.00 98.62 217 ALA A O 1
ATOM 1647 N N . GLY A 1 218 ? 14.235 -5.837 4.669 1.00 98.50 218 GLY A N 1
ATOM 1648 C CA . GLY A 1 218 ? 13.965 -7.021 3.874 1.00 98.50 218 GLY A CA 1
ATOM 1649 C C . GLY A 1 218 ? 14.808 -7.093 2.624 1.00 98.50 218 GLY A C 1
ATOM 1650 O O . GLY A 1 218 ? 15.877 -6.483 2.532 1.00 98.50 218 GLY A O 1
ATOM 1651 N N . VAL A 1 219 ? 14.293 -7.858 1.673 1.00 98.50 219 VAL A N 1
ATOM 1652 C CA . VAL A 1 219 ? 14.853 -7.979 0.336 1.00 98.50 219 VAL A CA 1
ATOM 1653 C C . VAL A 1 219 ? 13.791 -7.658 -0.698 1.00 98.50 219 VAL A C 1
ATOM 1655 O O . VAL A 1 219 ? 12.625 -8.021 -0.539 1.00 98.50 219 VAL A O 1
ATOM 1658 N N . VAL A 1 220 ? 14.235 -7.029 -1.774 1.00 98.44 220 VAL A N 1
ATOM 1659 C CA . VAL A 1 220 ? 13.479 -6.889 -3.011 1.00 98.44 220 VAL A CA 1
ATOM 1660 C C . VAL A 1 220 ? 14.149 -7.758 -4.073 1.00 98.44 220 VAL A C 1
ATOM 1662 O O . VAL A 1 220 ? 15.380 -7.838 -4.140 1.00 98.44 220 VAL A O 1
ATOM 1665 N N . ALA A 1 221 ? 13.349 -8.453 -4.872 1.00 98.38 221 ALA A N 1
ATOM 1666 C CA . ALA A 1 221 ? 13.842 -9.280 -5.963 1.00 98.38 221 ALA A CA 1
ATOM 1667 C C . ALA A 1 221 ? 12.965 -9.132 -7.204 1.00 98.38 221 ALA A C 1
ATOM 1669 O O . ALA A 1 221 ? 11.763 -8.901 -7.080 1.00 98.38 221 ALA A O 1
ATOM 1670 N N . THR A 1 222 ? 13.555 -9.326 -8.379 1.00 98.50 222 THR A N 1
ATOM 1671 C CA . THR A 1 222 ? 12.859 -9.332 -9.670 1.00 98.50 222 THR A CA 1
ATOM 1672 C C . THR A 1 222 ? 13.184 -10.617 -10.420 1.00 98.50 222 THR A C 1
ATOM 1674 O O . THR A 1 222 ? 14.333 -11.065 -10.423 1.00 98.50 222 THR A O 1
ATOM 1677 N N . LEU A 1 223 ? 12.154 -11.235 -11.000 1.00 98.25 223 LEU A N 1
ATOM 1678 C CA . LEU A 1 223 ? 12.227 -12.510 -11.707 1.00 98.25 223 LEU A CA 1
ATOM 1679 C C . LEU A 1 223 ? 12.079 -12.278 -13.218 1.00 98.25 223 LEU A C 1
ATOM 1681 O O . LEU A 1 223 ? 11.110 -11.610 -13.593 1.00 98.25 223 LEU A O 1
ATOM 1685 N N . PRO A 1 224 ? 12.929 -12.897 -14.062 1.00 97.44 224 PRO A N 1
ATOM 1686 C CA . PRO A 1 224 ? 12.834 -12.812 -15.516 1.00 97.44 224 PRO A CA 1
ATOM 1687 C C . PRO A 1 224 ? 11.625 -13.624 -15.980 1.00 97.44 224 PRO A C 1
ATOM 1689 O O . PRO A 1 224 ? 11.672 -14.845 -16.134 1.00 97.44 224 PRO A O 1
ATOM 1692 N N . THR A 1 225 ? 10.488 -12.952 -16.044 1.00 98.31 225 THR A N 1
ATOM 1693 C CA . THR A 1 225 ? 9.167 -13.527 -16.333 1.00 98.31 225 THR A CA 1
ATOM 1694 C C . THR A 1 225 ? 8.462 -12.766 -17.444 1.00 98.31 225 THR A C 1
ATOM 1696 O O . THR A 1 225 ? 7.343 -13.142 -17.804 1.00 98.31 225 THR A O 1
ATOM 1699 N N . ALA A 1 226 ? 9.118 -11.735 -17.983 1.00 98.06 226 ALA A N 1
ATOM 1700 C CA . ALA A 1 226 ? 8.727 -11.081 -19.206 1.00 98.06 226 ALA A CA 1
ATOM 1701 C C . ALA A 1 226 ? 8.454 -12.110 -20.313 1.00 98.06 226 ALA A C 1
ATOM 1703 O O . ALA A 1 226 ? 9.144 -13.123 -20.433 1.00 98.06 226 ALA A O 1
ATOM 1704 N N . THR A 1 227 ? 7.382 -11.893 -21.074 1.00 98.06 227 THR A N 1
ATOM 1705 C CA . THR A 1 227 ? 7.016 -12.785 -22.188 1.00 98.06 227 THR A CA 1
ATOM 1706 C C . THR A 1 227 ? 7.635 -12.377 -23.514 1.00 98.06 227 THR A C 1
ATOM 1708 O O . THR A 1 227 ? 7.616 -13.183 -24.435 1.00 98.06 227 THR A O 1
ATOM 1711 N N . GLU A 1 228 ? 8.140 -11.149 -23.594 1.00 97.00 228 GLU A N 1
ATOM 1712 C CA . GLU A 1 228 ? 8.783 -10.552 -24.763 1.00 97.00 228 GLU A CA 1
ATOM 1713 C C . GLU A 1 228 ? 10.079 -9.885 -24.287 1.00 97.00 228 GLU A C 1
ATOM 1715 O O . GLU A 1 228 ? 10.108 -9.335 -23.176 1.00 97.00 228 GLU A O 1
ATOM 1720 N N . ASP A 1 229 ? 11.124 -9.921 -25.112 1.00 94.44 229 ASP A N 1
ATOM 1721 C CA . ASP A 1 229 ? 12.468 -9.442 -24.759 1.00 94.44 229 ASP A CA 1
ATOM 1722 C C . ASP A 1 229 ? 12.473 -7.922 -24.477 1.00 94.44 229 ASP A C 1
ATOM 1724 O O . ASP A 1 229 ? 13.251 -7.422 -23.667 1.00 94.44 229 ASP A O 1
ATOM 1728 N N . GLU A 1 230 ? 11.548 -7.165 -25.076 1.00 95.19 230 GLU A N 1
ATOM 1729 C CA . GLU A 1 230 ? 11.388 -5.722 -24.857 1.00 95.19 230 GLU A CA 1
ATOM 1730 C C . GLU A 1 230 ? 10.735 -5.378 -23.502 1.00 95.19 230 GLU A C 1
ATOM 1732 O O . GLU A 1 230 ? 10.709 -4.212 -23.098 1.00 95.19 230 GLU A O 1
ATOM 1737 N N . LEU A 1 231 ? 10.184 -6.368 -22.787 1.00 96.50 231 LEU A N 1
ATOM 1738 C CA . LEU A 1 231 ? 9.453 -6.171 -21.527 1.00 96.50 231 LEU A CA 1
ATOM 1739 C C . LEU A 1 231 ? 10.271 -6.504 -20.270 1.00 96.50 231 LEU A C 1
ATOM 1741 O O . LEU A 1 231 ? 9.776 -6.306 -19.152 1.00 96.50 231 LEU A O 1
ATOM 1745 N N . GLY A 1 232 ? 11.505 -6.990 -20.420 1.00 95.44 232 GLY A N 1
ATOM 1746 C CA . GLY A 1 232 ? 12.394 -7.289 -19.301 1.00 95.44 232 GLY A CA 1
ATOM 1747 C C . GLY A 1 232 ? 13.814 -7.665 -19.739 1.00 95.44 232 GLY A C 1
ATOM 1748 O O . GLY A 1 232 ? 14.010 -8.161 -20.838 1.00 95.44 232 GLY A O 1
ATOM 1749 N N . PRO A 1 233 ? 14.832 -7.457 -18.888 1.00 95.38 233 PRO A N 1
ATOM 1750 C CA . PRO A 1 233 ? 16.233 -7.709 -19.232 1.00 95.38 233 PRO A CA 1
ATOM 1751 C C . PRO A 1 233 ? 16.660 -9.186 -19.155 1.00 95.38 233 PRO A C 1
ATOM 1753 O O . PRO A 1 233 ? 17.855 -9.461 -19.217 1.00 95.38 233 PRO A O 1
ATOM 1756 N N . ASP A 1 234 ? 15.749 -10.137 -18.924 1.00 96.88 234 ASP A N 1
ATOM 1757 C CA . ASP A 1 234 ? 16.077 -11.557 -18.705 1.00 96.88 234 ASP A CA 1
ATOM 1758 C C . ASP A 1 234 ? 17.092 -11.816 -17.571 1.00 96.88 234 ASP A C 1
ATOM 1760 O O . ASP A 1 234 ? 17.882 -12.776 -17.581 1.00 96.88 234 ASP A O 1
ATOM 1764 N N . ARG A 1 235 ? 17.049 -10.964 -16.539 1.00 97.69 235 ARG A N 1
ATOM 1765 C CA . ARG A 1 235 ? 17.890 -11.058 -15.341 1.00 97.69 235 ARG A CA 1
ATOM 1766 C C . ARG A 1 235 ? 17.074 -11.335 -14.085 1.00 97.69 235 ARG A C 1
ATOM 1768 O O . ARG A 1 235 ? 16.053 -10.714 -13.812 1.00 97.69 235 ARG A O 1
ATOM 1775 N N . TRP A 1 236 ? 17.605 -12.216 -13.247 1.00 97.88 236 TRP A N 1
ATOM 1776 C CA . TRP A 1 236 ? 17.269 -12.243 -11.830 1.00 97.88 236 TRP A CA 1
ATOM 1777 C C . TRP A 1 236 ? 17.992 -11.099 -11.144 1.00 97.88 236 TRP A C 1
ATOM 1779 O O . TRP A 1 236 ? 19.220 -11.056 -11.197 1.00 97.88 236 TRP A O 1
ATOM 1789 N N . SER A 1 237 ? 17.261 -10.242 -10.435 1.00 98.12 237 SER A N 1
ATOM 1790 C CA . SER A 1 237 ? 17.868 -9.229 -9.574 1.00 98.12 237 SER A CA 1
ATOM 1791 C C . SER A 1 237 ? 17.448 -9.398 -8.123 1.00 98.12 237 SER A C 1
ATOM 1793 O O . SER A 1 237 ? 16.351 -9.868 -7.815 1.00 98.12 237 SER A O 1
ATOM 1795 N N . LEU A 1 238 ? 18.348 -9.042 -7.213 1.00 98.50 238 LEU A N 1
ATOM 1796 C CA . LEU A 1 238 ? 18.149 -9.161 -5.776 1.00 98.50 238 LEU A CA 1
ATOM 1797 C C . LEU A 1 238 ? 18.885 -8.033 -5.063 1.00 98.50 238 LEU A C 1
ATOM 1799 O O . LEU A 1 238 ? 20.001 -7.665 -5.427 1.00 98.50 238 LEU A O 1
ATOM 1803 N N . GLY A 1 239 ? 18.302 -7.536 -3.981 1.00 98.50 239 GLY A N 1
ATOM 1804 C CA . GLY A 1 239 ? 19.061 -6.743 -3.033 1.00 98.50 239 GLY A CA 1
ATOM 1805 C C . GLY A 1 239 ? 18.249 -6.269 -1.835 1.00 98.50 239 GLY A C 1
ATOM 1806 O O . GLY A 1 239 ? 17.118 -6.714 -1.626 1.00 98.50 239 GLY A O 1
ATOM 1807 N N . PRO A 1 240 ? 18.861 -5.452 -0.967 1.00 98.69 240 PRO A N 1
ATOM 1808 C CA . PRO A 1 240 ? 18.248 -5.047 0.285 1.00 98.69 240 PRO A CA 1
ATOM 1809 C C . PRO A 1 240 ? 17.171 -3.976 0.086 1.00 98.69 240 PRO A C 1
ATOM 1811 O O . PRO A 1 240 ? 17.284 -3.095 -0.769 1.00 98.69 240 PRO A O 1
ATOM 1814 N N . GLU A 1 241 ? 16.183 -3.987 0.977 1.00 98.56 241 GLU A N 1
ATOM 1815 C CA . GLU A 1 241 ? 15.238 -2.888 1.161 1.00 98.56 241 GLU A CA 1
ATOM 1816 C C . GLU A 1 241 ? 15.191 -2.417 2.622 1.00 98.56 241 GLU A C 1
ATOM 1818 O O . GLU A 1 241 ? 15.310 -3.204 3.570 1.00 98.56 241 GLU A O 1
ATOM 1823 N N . PHE A 1 242 ? 15.010 -1.111 2.812 1.00 98.56 242 PHE A N 1
ATOM 1824 C CA . PHE A 1 242 ? 14.856 -0.501 4.126 1.00 98.56 242 PHE A CA 1
ATOM 1825 C C . PHE A 1 242 ? 13.819 0.615 4.109 1.00 98.56 242 PHE A C 1
ATOM 1827 O O . PHE A 1 242 ? 13.877 1.539 3.300 1.00 98.56 242 PHE A O 1
ATOM 1834 N N . LEU A 1 243 ? 12.904 0.563 5.069 1.00 98.44 243 LEU A N 1
ATOM 1835 C CA . LEU A 1 243 ? 11.842 1.538 5.248 1.00 98.44 243 LEU A CA 1
ATOM 1836 C C . LEU A 1 243 ? 11.941 2.183 6.622 1.00 98.44 243 LEU A C 1
ATOM 1838 O O . LEU A 1 243 ? 12.141 1.506 7.630 1.00 98.44 243 LEU A O 1
ATOM 1842 N N . ILE A 1 244 ? 11.709 3.491 6.673 1.00 98.56 244 ILE A N 1
ATOM 1843 C CA . ILE A 1 244 ? 11.560 4.241 7.919 1.00 98.56 244 ILE A CA 1
ATOM 1844 C C . ILE A 1 244 ? 10.523 5.348 7.767 1.00 98.56 244 ILE A C 1
ATOM 1846 O O . ILE A 1 244 ? 10.371 5.950 6.706 1.00 98.56 244 ILE A O 1
ATOM 1850 N N . GLY A 1 245 ? 9.817 5.660 8.849 1.00 98.25 245 GLY A N 1
ATOM 1851 C CA . GLY A 1 245 ? 8.921 6.803 8.867 1.00 98.25 245 GLY A CA 1
ATOM 1852 C C . GLY A 1 245 ? 8.128 6.960 10.154 1.00 98.25 245 GLY A C 1
ATOM 1853 O O . GLY A 1 245 ? 8.460 6.419 11.212 1.00 98.25 245 GLY A O 1
ATOM 1854 N N . LYS A 1 246 ? 7.028 7.700 10.053 1.00 98.06 246 LYS A N 1
ATOM 1855 C CA . LYS A 1 246 ? 6.148 8.045 11.159 1.00 98.06 246 LYS A CA 1
ATOM 1856 C C . LYS A 1 246 ? 4.681 7.972 10.750 1.00 98.06 246 LYS A C 1
ATOM 1858 O O . LYS A 1 246 ? 4.247 8.672 9.841 1.00 98.06 246 LYS A O 1
ATOM 1863 N N . LEU A 1 247 ? 3.907 7.193 11.496 1.00 96.69 247 LEU A N 1
ATOM 1864 C CA . LEU A 1 247 ? 2.451 7.143 11.471 1.00 96.69 247 LEU A CA 1
ATOM 1865 C C . LEU A 1 247 ? 1.892 7.957 12.640 1.00 96.69 247 LEU A C 1
ATOM 1867 O O . LEU A 1 247 ? 2.219 7.734 13.802 1.00 96.69 247 LEU A O 1
ATOM 1871 N N . THR A 1 248 ? 0.992 8.881 12.340 1.00 94.50 248 THR A N 1
ATOM 1872 C CA . THR A 1 248 ? 0.236 9.657 13.329 1.00 94.50 248 THR A CA 1
ATOM 1873 C C . THR A 1 248 ? -1.265 9.484 13.090 1.00 94.50 248 THR A C 1
ATOM 1875 O O . THR A 1 248 ? -1.698 8.669 12.279 1.00 94.50 248 THR A O 1
ATOM 1878 N N . SER A 1 249 ? -2.109 10.230 13.804 1.00 89.38 249 SER A N 1
ATOM 1879 C CA . SER A 1 249 ? -3.561 10.231 13.569 1.00 89.38 249 SER A CA 1
ATOM 1880 C C . SER A 1 249 ? -3.998 11.002 12.315 1.00 89.38 249 SER A C 1
ATOM 1882 O O . SER A 1 249 ? -5.174 10.927 11.951 1.00 89.38 249 SER A O 1
ATOM 1884 N N . LYS A 1 250 ? -3.091 11.768 11.693 1.00 93.56 250 LYS A N 1
ATOM 1885 C CA . LYS A 1 250 ? -3.377 12.627 10.532 1.00 93.56 250 LYS A CA 1
ATOM 1886 C C . LYS A 1 250 ? -2.404 12.449 9.374 1.00 93.56 250 LYS A C 1
ATOM 1888 O O . LYS A 1 250 ? -2.765 12.785 8.257 1.00 93.56 250 LYS A O 1
ATOM 1893 N N . TYR A 1 251 ? -1.199 11.951 9.626 1.00 96.44 251 TYR A N 1
ATOM 1894 C CA . TYR A 1 251 ? -0.147 11.864 8.620 1.00 96.44 251 TYR A CA 1
ATOM 1895 C C . TYR A 1 251 ? 0.597 10.539 8.687 1.00 96.44 251 TYR A C 1
ATOM 1897 O O . TYR A 1 251 ? 0.826 10.020 9.784 1.00 96.44 251 TYR A O 1
ATOM 1905 N N . VAL A 1 252 ? 1.019 10.056 7.523 1.00 97.75 252 VAL A N 1
ATOM 1906 C CA . VAL A 1 252 ? 2.039 9.019 7.364 1.00 97.75 252 VAL A CA 1
ATOM 1907 C C . VAL A 1 252 ? 3.156 9.616 6.526 1.00 97.75 252 VAL A C 1
ATOM 1909 O O . VAL A 1 252 ? 2.888 10.073 5.423 1.00 97.75 252 VAL A O 1
ATOM 1912 N N . LEU A 1 253 ? 4.374 9.666 7.049 1.00 98.06 253 LEU A N 1
ATOM 1913 C CA . LEU A 1 253 ? 5.532 10.236 6.357 1.00 98.06 253 LEU A CA 1
ATOM 1914 C C . LEU A 1 253 ? 6.678 9.235 6.428 1.00 98.06 253 LEU A C 1
ATOM 1916 O O . LEU A 1 253 ? 6.882 8.656 7.493 1.00 98.06 253 LEU A O 1
ATOM 1920 N N . GLY A 1 254 ? 7.441 9.046 5.364 1.00 98.19 254 GLY A N 1
ATOM 1921 C CA . GLY A 1 254 ? 8.586 8.147 5.398 1.00 98.19 254 GLY A CA 1
ATOM 1922 C C . GLY A 1 254 ? 9.252 7.971 4.050 1.00 98.19 254 GLY A C 1
ATOM 1923 O O . GLY A 1 254 ? 8.922 8.653 3.082 1.00 98.19 254 GLY A O 1
ATOM 1924 N N . ALA A 1 255 ? 10.196 7.045 4.014 1.00 98.38 255 ALA A N 1
ATOM 1925 C CA . ALA A 1 255 ? 10.839 6.612 2.791 1.00 98.38 255 ALA A CA 1
ATOM 1926 C C . ALA A 1 255 ? 11.104 5.107 2.839 1.00 98.38 255 ALA A C 1
ATOM 1928 O O . ALA A 1 255 ? 11.403 4.559 3.903 1.00 98.38 255 ALA A O 1
ATOM 1929 N N . LEU A 1 256 ? 10.989 4.467 1.681 1.00 98.44 256 LEU A N 1
ATOM 1930 C CA . LEU A 1 256 ? 11.526 3.145 1.385 1.00 98.44 256 LEU A CA 1
ATOM 1931 C C . LEU A 1 256 ? 12.692 3.336 0.418 1.00 98.44 256 LEU A C 1
ATOM 1933 O O . LEU A 1 256 ? 12.538 4.023 -0.589 1.00 98.44 256 LEU A O 1
ATOM 1937 N N . VAL A 1 257 ? 13.838 2.748 0.734 1.00 98.62 257 VAL A N 1
ATOM 1938 C CA . VAL A 1 257 ? 15.018 2.732 -0.129 1.00 98.62 257 VAL A CA 1
ATOM 1939 C C . VAL A 1 257 ? 15.327 1.290 -0.473 1.00 98.62 257 VAL A C 1
ATOM 1941 O O . VAL A 1 257 ? 15.385 0.446 0.424 1.00 98.62 257 VAL A O 1
ATOM 1944 N N . THR A 1 258 ? 15.548 1.021 -1.752 1.00 98.62 258 THR A N 1
ATOM 1945 C CA . THR A 1 258 ? 15.994 -0.284 -2.227 1.00 98.62 258 THR A CA 1
ATOM 1946 C C . THR A 1 258 ? 17.247 -0.143 -3.073 1.00 98.62 258 THR A C 1
ATOM 1948 O O . THR A 1 258 ? 17.486 0.891 -3.703 1.00 98.62 258 THR A O 1
ATOM 1951 N N . TYR A 1 259 ? 18.053 -1.194 -3.076 1.00 98.56 259 TYR A N 1
ATOM 1952 C CA . TYR A 1 259 ? 19.103 -1.396 -4.062 1.00 98.56 259 TYR A CA 1
ATOM 1953 C C . TYR A 1 259 ? 18.964 -2.813 -4.604 1.00 98.56 259 TYR A C 1
ATOM 1955 O O . TYR A 1 259 ? 18.810 -3.740 -3.814 1.00 98.56 259 TYR A O 1
ATOM 1963 N N . GLN A 1 260 ? 19.001 -2.976 -5.920 1.00 97.94 260 GLN A N 1
ATOM 1964 C CA . GLN A 1 260 ? 18.972 -4.270 -6.596 1.00 97.94 260 GLN A CA 1
ATOM 1965 C C . GLN A 1 260 ? 20.135 -4.358 -7.566 1.00 97.94 260 GLN A C 1
ATOM 1967 O O . GLN A 1 260 ? 20.445 -3.383 -8.248 1.00 97.94 260 GLN A O 1
ATOM 1972 N N . THR A 1 261 ? 20.731 -5.542 -7.646 1.00 98.31 261 THR A N 1
ATOM 1973 C CA . THR A 1 261 ? 21.692 -5.885 -8.692 1.00 98.31 261 THR A CA 1
ATOM 1974 C C . THR A 1 261 ? 21.339 -7.234 -9.303 1.00 98.31 261 THR A C 1
ATOM 1976 O O . THR A 1 261 ? 20.681 -8.044 -8.636 1.00 98.31 261 THR A O 1
ATOM 1979 N N . ASP A 1 262 ? 21.700 -7.472 -10.561 1.00 97.00 262 ASP A N 1
ATOM 1980 C CA . ASP A 1 262 ? 21.557 -8.794 -11.156 1.00 97.00 262 ASP A CA 1
ATOM 1981 C C . ASP A 1 262 ? 22.435 -9.836 -10.437 1.00 97.00 262 ASP A C 1
ATOM 1983 O O . ASP A 1 262 ? 23.484 -9.547 -9.861 1.00 97.00 262 ASP A O 1
ATOM 1987 N N . VAL A 1 263 ? 21.949 -11.076 -10.397 1.00 97.38 263 VAL A N 1
ATOM 1988 C CA . VAL A 1 263 ? 22.624 -12.205 -9.729 1.00 97.38 263 VAL A CA 1
ATOM 1989 C C . VAL A 1 263 ? 22.666 -13.470 -10.585 1.00 97.38 263 VAL A C 1
ATOM 1991 O O . VAL A 1 263 ? 23.438 -14.386 -10.299 1.00 97.38 263 VAL A O 1
ATOM 1994 N N . ALA A 1 264 ? 21.810 -13.550 -11.604 1.00 96.19 264 ALA A N 1
ATOM 1995 C CA . ALA A 1 264 ? 21.723 -14.631 -12.579 1.00 96.19 264 ALA A CA 1
ATOM 1996 C C . ALA A 1 264 ? 20.859 -14.173 -13.767 1.00 96.19 264 ALA A C 1
ATOM 1998 O O . ALA A 1 264 ? 20.199 -13.141 -13.694 1.00 96.19 264 ALA A O 1
ATOM 1999 N N . GLY A 1 265 ? 20.798 -14.963 -14.836 1.00 94.12 265 GLY A N 1
ATOM 2000 C CA . GLY A 1 265 ? 19.947 -14.681 -15.996 1.00 94.12 265 GLY A CA 1
ATOM 2001 C C . GLY A 1 265 ? 20.654 -14.965 -17.312 1.00 94.12 265 GLY A C 1
ATOM 2002 O O . GLY A 1 265 ? 21.876 -15.122 -17.328 1.00 94.12 265 GLY A O 1
ATOM 2003 N N . SER A 1 266 ? 19.879 -15.065 -18.387 1.00 93.81 266 SER A N 1
ATOM 2004 C CA . SER A 1 266 ? 20.382 -15.274 -19.750 1.00 93.81 266 SER A CA 1
ATOM 2005 C C . SER A 1 266 ? 20.569 -13.982 -20.534 1.00 93.81 266 SER A C 1
ATOM 2007 O O . SER A 1 266 ? 21.272 -14.024 -21.537 1.00 93.81 266 SER A O 1
ATOM 2009 N N . GLY A 1 267 ? 19.953 -12.877 -20.100 1.00 91.88 267 GLY A N 1
ATOM 2010 C CA . GLY A 1 267 ? 20.079 -11.592 -20.779 1.00 91.88 267 GLY A CA 1
ATOM 2011 C C . GLY A 1 267 ? 21.481 -11.000 -20.679 1.00 91.88 267 GLY A C 1
ATOM 2012 O O . GLY A 1 267 ? 22.272 -11.375 -19.814 1.00 91.88 267 GLY A O 1
ATOM 2013 N N . ASP A 1 268 ? 21.783 -10.051 -21.559 1.00 90.12 268 ASP A N 1
ATOM 2014 C CA . ASP A 1 268 ? 23.097 -9.403 -21.629 1.00 90.12 268 ASP A CA 1
ATOM 2015 C C . ASP A 1 268 ? 23.132 -8.044 -20.914 1.00 90.12 268 ASP A C 1
ATOM 2017 O O . ASP A 1 268 ? 24.212 -7.564 -20.583 1.00 90.12 268 ASP A O 1
ATOM 2021 N N . ALA A 1 269 ? 21.972 -7.440 -20.634 1.00 90.56 269 ALA A N 1
ATOM 2022 C CA . ALA A 1 269 ? 21.881 -6.185 -19.893 1.00 90.56 269 ALA A CA 1
ATOM 2023 C C . ALA A 1 269 ? 22.125 -6.424 -18.396 1.00 90.56 269 ALA A C 1
ATOM 2025 O O . ALA A 1 269 ? 21.465 -7.264 -17.777 1.00 90.56 269 ALA A O 1
ATOM 2026 N N . ASP A 1 270 ? 23.068 -5.689 -17.815 1.00 94.75 270 ASP A N 1
ATOM 2027 C CA . ASP A 1 270 ? 23.330 -5.725 -16.377 1.00 94.75 270 ASP A CA 1
ATOM 2028 C C . ASP A 1 270 ? 22.310 -4.852 -15.631 1.00 94.75 270 ASP A C 1
ATOM 2030 O O . ASP A 1 270 ? 21.770 -3.884 -16.173 1.00 94.75 270 ASP A O 1
ATOM 2034 N N . VAL A 1 271 ? 22.002 -5.216 -14.385 1.00 96.38 271 VAL A N 1
ATOM 2035 C CA . VAL A 1 271 ? 21.046 -4.485 -13.549 1.00 96.38 271 VAL A CA 1
ATOM 2036 C C . VAL A 1 271 ? 21.780 -3.975 -12.323 1.00 96.38 271 VAL A C 1
ATOM 2038 O O . VAL A 1 271 ? 22.293 -4.744 -11.515 1.00 96.38 271 VAL A O 1
ATOM 2041 N N . SER A 1 272 ? 21.744 -2.663 -12.122 1.00 97.81 272 SER A N 1
ATOM 2042 C CA . SER A 1 272 ? 22.176 -2.022 -10.884 1.00 97.81 272 SER A CA 1
ATOM 2043 C C . SER A 1 272 ? 21.302 -0.796 -10.654 1.00 97.81 272 SER A C 1
ATOM 2045 O O . SER A 1 272 ? 21.459 0.238 -11.299 1.00 97.81 272 SER A O 1
ATOM 2047 N N . LEU A 1 273 ? 20.320 -0.924 -9.760 1.00 98.31 273 LEU A N 1
ATOM 2048 C CA . LEU A 1 273 ? 19.237 0.047 -9.604 1.00 98.31 273 LEU A CA 1
ATOM 2049 C C . LEU A 1 273 ? 19.047 0.419 -8.135 1.00 98.31 273 LEU A C 1
ATOM 2051 O O . LEU A 1 273 ? 18.812 -0.439 -7.283 1.00 98.31 273 LEU A O 1
ATOM 2055 N N . THR A 1 274 ? 19.084 1.715 -7.832 1.00 98.69 274 THR A N 1
ATOM 2056 C CA . THR A 1 274 ? 18.607 2.244 -6.549 1.00 98.69 274 THR A CA 1
ATOM 2057 C C . THR A 1 274 ? 17.230 2.854 -6.734 1.00 98.69 274 THR A C 1
ATOM 2059 O O . THR A 1 274 ? 17.044 3.668 -7.634 1.00 98.69 274 THR A O 1
ATOM 2062 N N . THR A 1 275 ? 16.282 2.536 -5.851 1.00 98.56 275 THR A N 1
ATOM 2063 C CA . THR A 1 275 ? 14.988 3.229 -5.807 1.00 98.56 275 THR A CA 1
ATOM 2064 C C . THR A 1 275 ? 14.756 3.885 -4.454 1.00 98.56 275 THR A C 1
ATOM 2066 O O . THR A 1 275 ? 15.164 3.378 -3.408 1.00 98.56 275 THR A O 1
ATOM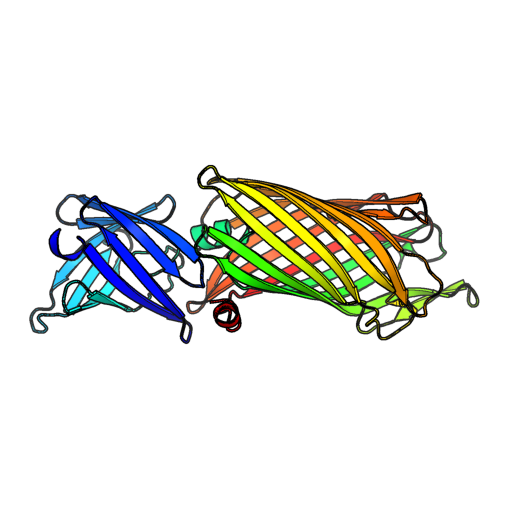 2069 N N . VAL A 1 276 ? 14.101 5.042 -4.474 1.00 98.56 276 VAL A N 1
ATOM 2070 C CA . VAL A 1 276 ? 13.674 5.782 -3.290 1.00 98.56 276 VAL A CA 1
ATOM 2071 C C . VAL A 1 276 ? 12.206 6.144 -3.459 1.00 98.56 276 VAL A C 1
ATOM 2073 O O . VAL A 1 276 ? 11.846 7.006 -4.257 1.00 98.56 276 VAL A O 1
ATOM 2076 N N . ASN A 1 277 ? 11.352 5.510 -2.664 1.00 97.88 277 ASN A N 1
ATOM 2077 C CA . ASN A 1 277 ? 9.945 5.859 -2.547 1.00 97.88 277 ASN A CA 1
ATOM 2078 C C . ASN A 1 277 ? 9.740 6.725 -1.301 1.00 97.88 277 ASN A C 1
ATOM 2080 O O . ASN A 1 277 ? 9.642 6.209 -0.186 1.00 97.88 277 ASN A O 1
ATOM 2084 N N . ALA A 1 278 ? 9.706 8.044 -1.487 1.00 95.62 278 ALA A N 1
ATOM 2085 C CA . ALA A 1 278 ? 9.477 9.009 -0.415 1.00 95.62 278 ALA A CA 1
ATOM 2086 C C . ALA A 1 278 ? 7.982 9.314 -0.311 1.00 95.62 278 ALA A C 1
ATOM 2088 O O . ALA A 1 278 ? 7.427 9.994 -1.166 1.00 95.62 278 ALA A O 1
ATOM 2089 N N . PHE A 1 279 ? 7.315 8.839 0.739 1.00 97.75 279 PHE A N 1
ATOM 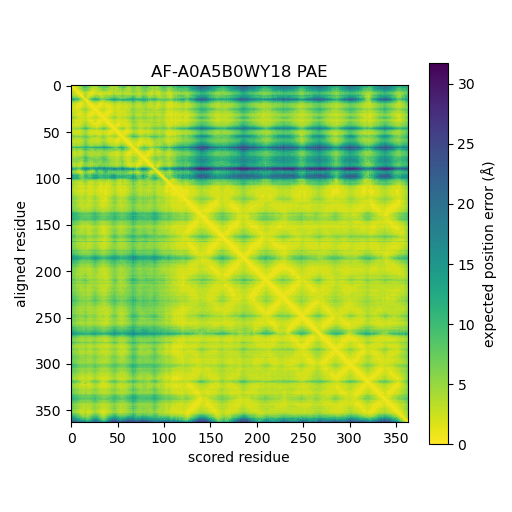2090 C CA . PHE A 1 279 ? 5.865 8.951 0.858 1.00 97.75 279 PHE A CA 1
ATOM 2091 C C . PHE A 1 279 ? 5.432 9.929 1.948 1.00 97.75 279 PHE A C 1
ATOM 2093 O O . PHE A 1 279 ? 5.933 9.941 3.073 1.00 97.75 279 PHE A O 1
ATOM 2100 N N . ALA A 1 280 ? 4.409 10.711 1.624 1.00 98.19 280 ALA A N 1
ATOM 2101 C CA . ALA A 1 280 ? 3.692 11.582 2.529 1.00 98.19 280 ALA A CA 1
ATOM 2102 C C . ALA A 1 280 ? 2.191 11.449 2.274 1.00 98.19 280 ALA A C 1
ATOM 2104 O O . ALA A 1 280 ? 1.710 11.753 1.193 1.00 98.19 280 ALA A O 1
ATOM 2105 N N . THR A 1 281 ? 1.432 11.002 3.270 1.00 98.44 281 THR A N 1
ATOM 2106 C CA . THR A 1 281 ? -0.023 10.825 3.203 1.00 98.44 281 THR A CA 1
ATOM 2107 C C . THR A 1 281 ? -0.693 11.652 4.286 1.00 98.44 281 THR A C 1
ATOM 2109 O O . THR A 1 281 ? -0.381 11.492 5.462 1.00 98.44 281 THR A O 1
ATOM 2112 N N . TYR A 1 282 ? -1.653 12.491 3.910 1.00 98.31 282 TYR A N 1
ATOM 2113 C CA . TYR A 1 282 ? -2.566 13.194 4.803 1.00 98.31 282 TYR A CA 1
ATOM 2114 C C . TYR A 1 282 ? -3.919 12.476 4.876 1.00 98.31 282 TYR A C 1
ATOM 2116 O O . TYR A 1 282 ? -4.493 12.097 3.858 1.00 98.31 282 TYR A O 1
ATOM 2124 N N . LEU A 1 283 ? -4.438 12.319 6.093 1.00 97.06 283 LEU A N 1
ATOM 2125 C CA . LEU A 1 283 ? -5.680 11.631 6.440 1.00 97.06 283 LEU A CA 1
ATOM 2126 C C . LEU A 1 283 ? -6.666 12.634 7.071 1.00 97.06 283 LEU A C 1
ATOM 2128 O O . LEU A 1 283 ? -6.732 12.744 8.303 1.00 97.06 283 LEU A O 1
ATOM 2132 N N . PRO A 1 284 ? -7.431 13.388 6.257 1.00 95.38 284 PRO A N 1
ATOM 2133 C CA . PRO A 1 284 ? -8.392 14.376 6.756 1.00 95.38 284 PRO A CA 1
ATOM 2134 C C . PRO A 1 284 ? -9.577 13.766 7.523 1.00 95.38 284 PRO A C 1
ATOM 2136 O O . PRO A 1 284 ? -10.209 14.470 8.308 1.00 95.38 284 PRO A O 1
ATOM 2139 N N . GLY A 1 285 ? -9.862 12.474 7.337 1.00 92.62 285 GLY A N 1
ATOM 2140 C CA . GLY A 1 285 ? -10.975 11.761 7.972 1.00 92.62 285 GLY A CA 1
ATOM 2141 C C . GLY A 1 285 ? -11.988 11.223 6.959 1.00 92.62 285 GLY A C 1
ATOM 2142 O O . GLY A 1 285 ? -11.852 11.423 5.751 1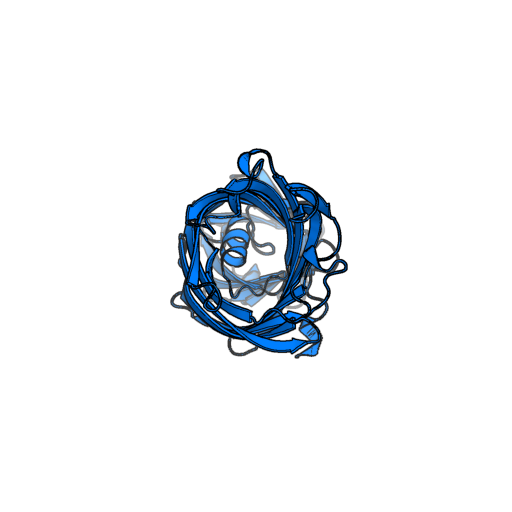.00 92.62 285 GLY A O 1
ATOM 2143 N N . GLY A 1 286 ? -12.991 10.482 7.438 1.00 90.94 286 GLY A N 1
ATOM 2144 C CA . GLY A 1 286 ? -14.065 9.943 6.583 1.00 90.94 286 GLY A CA 1
ATOM 2145 C C . GLY A 1 286 ? -13.593 8.971 5.488 1.00 90.94 286 GLY A C 1
ATOM 2146 O O . GLY A 1 286 ? -14.256 8.825 4.462 1.00 90.94 286 GLY A O 1
ATOM 2147 N N . GLY A 1 287 ? -12.425 8.352 5.679 1.00 94.69 287 GLY A N 1
ATOM 2148 C CA . GLY A 1 287 ? -11.798 7.429 4.731 1.00 94.69 287 GLY A CA 1
ATOM 2149 C C . GLY A 1 287 ? -10.960 8.088 3.628 1.00 94.69 287 GLY A C 1
ATOM 2150 O O . GLY A 1 287 ? -10.298 7.375 2.874 1.00 94.69 287 GLY A O 1
ATOM 2151 N N . TRP A 1 288 ? -10.955 9.418 3.520 1.00 97.44 288 TRP A N 1
ATOM 2152 C CA . TRP A 1 288 ? -10.172 10.136 2.512 1.00 97.44 288 TRP A CA 1
ATOM 2153 C C . TRP A 1 288 ? -8.679 10.160 2.837 1.00 97.44 288 TRP A C 1
ATOM 2155 O O . TRP A 1 288 ? -8.281 10.214 4.003 1.00 97.44 288 TRP A O 1
ATOM 2165 N N . ASN A 1 289 ? -7.864 10.182 1.787 1.00 97.69 289 ASN A N 1
ATOM 2166 C CA . ASN A 1 289 ? -6.441 10.467 1.848 1.00 97.69 289 ASN A CA 1
ATOM 2167 C C . ASN A 1 289 ? -5.998 11.328 0.658 1.00 97.69 289 ASN A C 1
ATOM 2169 O O . ASN A 1 289 ? -6.555 11.237 -0.435 1.00 97.69 289 ASN A O 1
ATOM 2173 N N . VAL A 1 290 ? -4.992 12.162 0.900 1.00 98.44 290 VAL A N 1
ATOM 2174 C CA . VAL A 1 290 ? -4.245 12.889 -0.131 1.00 98.44 290 VAL A CA 1
ATOM 2175 C C . VAL A 1 290 ? -2.781 12.575 0.107 1.00 98.44 290 VAL A C 1
ATOM 2177 O O . VAL A 1 290 ? -2.310 12.727 1.234 1.00 98.44 290 VAL A O 1
ATOM 2180 N N . ALA A 1 291 ? -2.080 12.096 -0.908 1.00 98.12 291 ALA A N 1
ATOM 2181 C CA . ALA A 1 291 ? -0.726 11.600 -0.761 1.00 98.12 291 ALA A CA 1
ATOM 2182 C C . ALA A 1 291 ? 0.188 12.052 -1.898 1.00 98.12 291 ALA A C 1
ATOM 2184 O O . ALA A 1 291 ? -0.264 12.380 -2.988 1.00 98.12 291 ALA A O 1
ATOM 2185 N N . SER A 1 292 ? 1.481 12.029 -1.622 1.00 98.06 292 SER A N 1
ATOM 2186 C CA . SER A 1 292 ? 2.551 12.033 -2.607 1.00 98.06 292 SER A CA 1
ATOM 2187 C C . SER A 1 292 ? 3.463 10.865 -2.258 1.00 98.06 292 SER A C 1
ATOM 2189 O O . SER A 1 292 ? 3.838 10.726 -1.095 1.00 98.06 292 SER A O 1
ATOM 2191 N N . ALA A 1 293 ? 3.744 9.988 -3.212 1.00 96.94 293 ALA A N 1
ATOM 2192 C CA . ALA A 1 293 ? 4.649 8.854 -3.039 1.00 96.94 293 ALA A CA 1
ATOM 2193 C C . ALA A 1 293 ? 5.435 8.592 -4.335 1.00 96.94 293 ALA A C 1
ATOM 2195 O O . ALA A 1 293 ? 5.248 7.544 -4.958 1.00 96.94 293 ALA A O 1
ATOM 2196 N N . PRO A 1 294 ? 6.235 9.568 -4.810 1.00 97.31 294 PRO A N 1
ATOM 2197 C CA . PRO A 1 294 ? 7.060 9.368 -5.990 1.00 97.31 294 PRO A CA 1
ATOM 2198 C C . PRO A 1 294 ? 8.051 8.228 -5.764 1.00 97.31 294 PRO A C 1
ATOM 2200 O O . PRO A 1 294 ? 8.699 8.154 -4.718 1.00 97.31 294 PRO A O 1
ATOM 2203 N N . ILE A 1 295 ? 8.178 7.369 -6.772 1.00 97.06 295 ILE A N 1
ATOM 2204 C CA . ILE A 1 295 ? 9.237 6.366 -6.854 1.00 97.06 295 ILE A CA 1
ATOM 2205 C C . ILE A 1 295 ? 10.321 6.973 -7.734 1.00 97.06 295 ILE A C 1
ATOM 2207 O O . ILE A 1 295 ? 10.171 7.039 -8.949 1.00 97.06 295 ILE A O 1
ATOM 2211 N N . MET A 1 296 ? 11.371 7.471 -7.095 1.00 98.31 296 MET A N 1
ATOM 2212 C CA . MET A 1 296 ? 12.567 7.956 -7.772 1.00 98.31 296 MET A CA 1
ATOM 2213 C C . MET A 1 296 ? 13.517 6.783 -7.976 1.00 98.31 296 MET A C 1
ATOM 2215 O O . MET A 1 296 ? 13.641 5.945 -7.079 1.00 98.31 296 MET A O 1
ATOM 2219 N N . SER A 1 297 ? 14.212 6.733 -9.104 1.00 98.12 297 SER A N 1
ATOM 2220 C CA . SER A 1 297 ? 15.210 5.698 -9.362 1.00 98.12 297 SER A CA 1
ATOM 2221 C C . SER A 1 297 ? 16.486 6.264 -9.960 1.00 98.12 297 SER A C 1
ATOM 2223 O O . SER A 1 297 ? 16.458 7.277 -10.656 1.00 98.12 297 SER A O 1
ATOM 2225 N N . TYR A 1 298 ? 17.595 5.594 -9.669 1.00 98.31 298 TYR A N 1
ATOM 2226 C CA . TYR A 1 298 ? 18.889 5.825 -10.289 1.00 98.31 298 TYR A CA 1
ATOM 2227 C C . TYR A 1 298 ? 19.419 4.506 -10.832 1.00 98.31 298 TYR A C 1
ATOM 2229 O O . TYR A 1 298 ? 19.658 3.569 -10.062 1.00 98.31 298 TYR A O 1
ATOM 2237 N N . ASP A 1 299 ? 19.559 4.455 -12.148 1.00 97.19 299 ASP A N 1
ATOM 2238 C CA . ASP A 1 299 ? 20.224 3.383 -12.871 1.00 97.19 299 ASP A CA 1
ATOM 2239 C C . ASP A 1 299 ? 21.730 3.663 -12.862 1.00 97.19 299 ASP A C 1
ATOM 2241 O O . ASP A 1 299 ? 22.195 4.673 -13.400 1.00 97.19 299 ASP A O 1
ATOM 2245 N N . HIS A 1 300 ? 22.490 2.793 -12.197 1.00 98.00 300 HIS A N 1
ATOM 2246 C CA . HIS A 1 300 ? 23.936 2.948 -12.054 1.00 98.00 300 HIS A CA 1
ATOM 2247 C C . HIS A 1 300 ? 24.696 2.541 -13.315 1.00 98.00 300 HIS A C 1
ATOM 2249 O O . HIS A 1 300 ? 25.785 3.071 -13.530 1.00 98.00 300 HIS A O 1
ATOM 2255 N N . GLU A 1 301 ? 24.129 1.669 -14.151 1.00 96.19 301 GLU A N 1
ATOM 2256 C CA . GLU A 1 301 ? 24.758 1.231 -15.401 1.00 96.19 301 GLU A CA 1
ATOM 2257 C C . GLU A 1 301 ? 24.705 2.349 -16.443 1.00 96.19 301 GLU A C 1
ATOM 2259 O O . GLU A 1 301 ? 25.705 2.673 -17.084 1.00 96.19 301 GLU A O 1
ATOM 2264 N N . ASN A 1 302 ? 23.561 3.028 -16.530 1.00 95.00 302 ASN A N 1
ATOM 2265 C CA . ASN A 1 302 ? 23.350 4.135 -17.465 1.00 95.00 302 ASN A CA 1
ATOM 2266 C C . ASN A 1 302 ? 23.633 5.521 -16.862 1.00 95.00 302 ASN A C 1
ATOM 2268 O O . ASN A 1 302 ? 23.558 6.528 -17.562 1.00 95.00 302 ASN A O 1
ATOM 2272 N N . SER A 1 303 ? 23.970 5.596 -15.568 1.00 96.31 303 SER A N 1
ATOM 2273 C CA . SER A 1 303 ? 24.134 6.855 -14.821 1.00 96.31 303 SER A CA 1
ATOM 2274 C C . SER A 1 303 ? 22.941 7.810 -14.969 1.00 96.31 303 SER A C 1
ATOM 2276 O O . SER A 1 303 ? 23.109 9.025 -15.091 1.00 96.31 303 SER A O 1
ATOM 2278 N N . GLN A 1 304 ? 21.729 7.252 -14.949 1.00 96.19 304 GLN A N 1
ATOM 2279 C CA . GLN A 1 304 ? 20.498 7.951 -15.309 1.00 96.19 304 GLN A CA 1
ATOM 2280 C C . GLN A 1 304 ? 19.524 8.018 -14.132 1.00 96.19 304 GLN A C 1
ATOM 2282 O O . GLN A 1 304 ? 19.208 7.012 -13.493 1.00 96.19 304 GLN A O 1
ATOM 2287 N N . TRP A 1 305 ? 18.990 9.212 -13.879 1.00 97.12 305 TRP A N 1
ATOM 2288 C CA . TRP A 1 305 ? 17.898 9.414 -12.932 1.00 97.12 305 TRP A CA 1
ATOM 2289 C C . TRP A 1 305 ? 16.532 9.261 -13.605 1.00 97.12 305 TRP A C 1
ATOM 2291 O O . TRP A 1 305 ? 16.342 9.534 -14.787 1.00 97.12 305 TRP A O 1
ATOM 2301 N N . THR A 1 306 ? 15.539 8.857 -12.824 1.00 98.00 306 THR A N 1
ATOM 2302 C CA . THR A 1 306 ? 14.125 9.033 -13.155 1.00 98.00 306 THR A CA 1
ATOM 2303 C C . THR A 1 306 ? 13.430 9.624 -11.940 1.00 98.00 306 THR A C 1
ATOM 2305 O O . THR A 1 306 ? 13.376 9.002 -10.875 1.00 98.00 306 THR A O 1
ATOM 2308 N N . LEU A 1 307 ? 12.929 10.850 -12.079 1.00 98.06 307 LEU A N 1
ATOM 2309 C CA . LEU A 1 307 ? 12.411 11.652 -10.974 1.00 98.06 307 LEU A CA 1
ATOM 2310 C C . LEU A 1 307 ? 10.971 12.085 -11.258 1.00 98.06 307 LEU A C 1
ATOM 2312 O O . LEU A 1 307 ? 10.741 13.093 -11.924 1.00 98.06 307 LEU A O 1
ATOM 2316 N N . PRO A 1 308 ? 9.966 11.372 -10.732 1.00 97.81 308 PRO A N 1
ATOM 2317 C CA . PRO A 1 308 ? 8.592 11.833 -10.790 1.00 97.81 308 PRO A CA 1
ATOM 2318 C C . PRO A 1 308 ? 8.243 12.751 -9.615 1.00 97.81 308 PRO A C 1
ATOM 2320 O O . PRO A 1 308 ? 8.656 12.549 -8.475 1.00 97.81 308 PRO A O 1
ATOM 2323 N N . LEU A 1 309 ? 7.364 13.713 -9.870 1.00 98.06 309 LEU A N 1
ATOM 2324 C CA . LEU A 1 309 ? 6.486 14.303 -8.869 1.00 98.06 309 LEU A CA 1
ATOM 2325 C C . LEU A 1 309 ? 5.180 13.519 -8.863 1.00 98.06 309 LEU A C 1
ATOM 2327 O O . LEU A 1 309 ? 4.601 13.306 -9.922 1.00 98.06 309 LEU A O 1
ATOM 2331 N N . ASN A 1 310 ? 4.689 13.129 -7.688 1.00 98.44 310 ASN A N 1
ATOM 2332 C CA . ASN A 1 310 ? 3.458 12.350 -7.547 1.00 98.44 310 ASN A CA 1
ATOM 2333 C C . ASN A 1 310 ? 2.395 13.121 -6.763 1.00 98.44 310 ASN A C 1
ATOM 2335 O O . ASN A 1 310 ? 2.692 13.731 -5.731 1.00 98.44 310 ASN A O 1
ATOM 2339 N N . LEU A 1 311 ? 1.142 13.007 -7.195 1.00 98.62 311 LEU A N 1
ATOM 2340 C CA . LEU A 1 311 ? -0.025 13.344 -6.391 1.00 98.62 311 LEU A CA 1
ATOM 2341 C C . LEU A 1 311 ? -1.060 12.231 -6.513 1.00 98.62 311 LEU A C 1
ATOM 2343 O O . LEU A 1 311 ? -1.456 11.846 -7.608 1.00 98.62 311 LEU A O 1
ATOM 2347 N N . THR A 1 312 ? -1.547 11.768 -5.371 1.00 98.31 312 THR A N 1
ATOM 2348 C CA . THR A 1 312 ? -2.578 10.743 -5.262 1.00 98.31 312 THR A CA 1
ATOM 2349 C C . THR A 1 312 ? -3.719 11.253 -4.392 1.00 98.31 312 THR A C 1
ATOM 2351 O O . THR A 1 312 ? -3.500 11.799 -3.310 1.00 98.31 312 THR A O 1
ATOM 2354 N N . VAL A 1 313 ? -4.956 11.032 -4.827 1.00 98.62 313 VAL A N 1
ATOM 2355 C CA . VAL A 1 313 ? -6.152 11.236 -4.002 1.00 98.62 313 VAL A CA 1
ATOM 2356 C C . VAL A 1 313 ? -6.886 9.914 -3.903 1.00 98.62 313 VAL A C 1
ATOM 2358 O O . VAL A 1 313 ? -7.203 9.290 -4.914 1.00 98.62 313 VAL A O 1
ATOM 2361 N N . GLY A 1 314 ? -7.169 9.483 -2.678 1.00 98.31 314 GLY A N 1
ATOM 2362 C CA . GLY A 1 314 ? -7.807 8.204 -2.424 1.00 98.31 314 GLY A CA 1
ATOM 2363 C C . GLY A 1 314 ? -8.936 8.275 -1.412 1.00 98.31 314 GLY A C 1
ATOM 2364 O O . GLY A 1 314 ? -9.026 9.181 -0.583 1.00 98.31 314 GLY A O 1
ATOM 2365 N N . LYS A 1 315 ? -9.801 7.265 -1.456 1.00 97.88 315 LYS A N 1
ATOM 2366 C CA . LYS A 1 315 ? -10.885 7.062 -0.505 1.00 97.88 315 LYS A CA 1
ATOM 2367 C C . LYS A 1 315 ? -11.005 5.592 -0.145 1.00 97.88 315 LYS A C 1
ATOM 2369 O O . LYS A 1 315 ? -11.106 4.731 -1.013 1.00 97.88 315 LYS A O 1
ATOM 2374 N N . THR A 1 316 ? -11.038 5.322 1.150 1.00 97.50 316 THR A N 1
ATOM 2375 C CA . THR A 1 316 ? -11.446 4.025 1.677 1.00 97.50 316 THR A CA 1
ATOM 2376 C C . THR A 1 316 ? -12.945 4.044 1.911 1.00 97.50 316 THR A C 1
ATOM 2378 O O . THR A 1 316 ? -13.464 4.938 2.579 1.00 97.50 316 THR A O 1
ATOM 2381 N N . VAL A 1 317 ? -13.642 3.064 1.355 1.00 95.69 317 VAL A N 1
ATOM 2382 C CA . VAL A 1 317 ? -15.079 2.860 1.539 1.00 95.69 317 VAL A CA 1
ATOM 2383 C C . VAL A 1 317 ? -15.331 1.442 2.021 1.00 95.69 317 VAL A C 1
ATOM 2385 O O . VAL A 1 317 ? -14.556 0.532 1.739 1.00 95.69 317 VAL A O 1
ATOM 2388 N N . ILE A 1 318 ? -16.426 1.240 2.745 1.00 91.69 318 ILE A N 1
ATOM 2389 C CA . ILE A 1 318 ? -16.899 -0.098 3.089 1.00 91.69 318 ILE A CA 1
ATOM 2390 C C . ILE A 1 318 ? -18.088 -0.385 2.185 1.00 91.69 318 ILE A C 1
ATOM 2392 O O . ILE A 1 318 ? -19.124 0.263 2.295 1.00 91.69 318 ILE A O 1
ATOM 2396 N N . TRP A 1 319 ? -17.938 -1.344 1.276 1.00 88.69 319 TRP A N 1
ATOM 2397 C CA . TRP A 1 319 ? -19.000 -1.747 0.364 1.00 88.69 319 TRP A CA 1
ATOM 2398 C C . TRP A 1 319 ? -19.376 -3.204 0.612 1.00 88.69 319 TRP A C 1
ATOM 2400 O O . TRP A 1 319 ? -18.560 -4.121 0.448 1.00 88.69 319 TRP A O 1
ATOM 2410 N N . ASN A 1 320 ? -20.634 -3.407 1.025 1.00 84.75 320 ASN A N 1
ATOM 2411 C CA . ASN A 1 320 ? -21.194 -4.711 1.376 1.00 84.75 320 ASN A CA 1
ATOM 2412 C C . ASN A 1 320 ? -20.291 -5.434 2.398 1.00 84.75 320 ASN A C 1
ATOM 2414 O O . ASN A 1 320 ? -19.857 -6.558 2.173 1.00 84.75 320 ASN A O 1
ATOM 2418 N N . GLY A 1 321 ? -19.891 -4.709 3.449 1.00 84.69 321 GLY A N 1
ATOM 2419 C CA . GLY A 1 321 ? -19.044 -5.189 4.549 1.00 84.69 321 GLY A CA 1
ATOM 2420 C C . GLY A 1 321 ? -17.579 -5.470 4.227 1.00 84.69 321 GLY A C 1
ATOM 2421 O O . GLY A 1 321 ? -16.845 -5.920 5.102 1.00 84.69 321 GLY A O 1
ATOM 2422 N N . ARG A 1 322 ? -17.123 -5.196 2.999 1.00 91.31 322 ARG A N 1
ATOM 2423 C CA . ARG A 1 322 ? -15.708 -5.282 2.620 1.00 91.31 322 ARG A CA 1
ATOM 2424 C C . ARG A 1 322 ? -15.101 -3.881 2.515 1.00 91.31 322 ARG A C 1
ATOM 2426 O O . ARG A 1 322 ? -15.714 -3.039 1.860 1.00 91.31 322 ARG A O 1
ATOM 2433 N N . PRO A 1 323 ? -13.915 -3.627 3.086 1.00 94.19 323 PRO A N 1
ATOM 2434 C CA . PRO A 1 323 ? -13.150 -2.414 2.814 1.00 94.19 323 PRO A CA 1
ATOM 2435 C C . PRO A 1 323 ? -12.590 -2.394 1.385 1.00 94.19 323 PRO A C 1
ATOM 2437 O O . PRO A 1 323 ? -12.063 -3.396 0.905 1.00 94.19 323 PRO A O 1
ATOM 2440 N N . TRP A 1 324 ? -12.658 -1.240 0.730 1.00 96.38 324 TRP A N 1
ATOM 2441 C CA . TRP A 1 324 ? -12.064 -0.971 -0.578 1.00 96.38 324 TRP A CA 1
ATOM 2442 C C . TRP A 1 324 ? -11.311 0.349 -0.515 1.00 96.38 324 TRP A C 1
ATOM 2444 O O . TRP A 1 324 ? -11.906 1.368 -0.167 1.00 96.38 324 TRP A O 1
ATOM 2454 N N . LYS A 1 325 ? -10.029 0.350 -0.881 1.00 97.69 325 LYS A N 1
ATOM 2455 C CA . LYS A 1 325 ? -9.270 1.576 -1.142 1.00 97.69 325 LYS A CA 1
ATOM 2456 C C . LYS A 1 325 ? -9.336 1.868 -2.634 1.00 97.69 325 LYS A C 1
ATOM 2458 O O . LYS A 1 325 ? -8.937 1.045 -3.451 1.00 97.69 325 LYS A O 1
ATOM 2463 N N . LEU A 1 326 ? -9.875 3.029 -2.963 1.00 98.50 326 LEU A N 1
ATOM 2464 C CA . LEU A 1 326 ? -9.973 3.558 -4.315 1.00 98.50 326 LEU A CA 1
ATOM 2465 C C . LEU A 1 326 ? -9.056 4.771 -4.410 1.00 98.50 326 LEU A C 1
ATOM 2467 O O . LEU A 1 326 ? -8.925 5.505 -3.428 1.00 98.50 326 LEU A O 1
ATOM 2471 N N . GLY A 1 327 ? -8.444 5.016 -5.559 1.00 98.25 327 GLY A N 1
ATOM 2472 C CA . GLY A 1 327 ? -7.656 6.223 -5.749 1.00 98.25 327 GLY A CA 1
ATOM 2473 C C . GLY A 1 327 ? -7.371 6.539 -7.199 1.00 98.25 327 GLY A C 1
ATOM 2474 O O . GLY A 1 327 ? -7.474 5.679 -8.067 1.00 98.25 327 GLY A O 1
ATOM 2475 N N . VAL A 1 328 ? -7.001 7.788 -7.425 1.00 98.75 328 VAL A N 1
ATOM 2476 C CA . VAL A 1 328 ? -6.448 8.273 -8.684 1.00 98.75 328 VAL A CA 1
ATOM 2477 C C . VAL A 1 328 ? -5.090 8.887 -8.399 1.00 98.75 328 VAL A C 1
ATOM 2479 O O . VAL A 1 328 ? -4.897 9.489 -7.338 1.00 98.75 328 VAL A O 1
ATOM 2482 N N . GLU A 1 329 ? -4.153 8.715 -9.317 1.00 98.06 329 GLU A N 1
ATOM 2483 C CA . GLU A 1 329 ? -2.812 9.276 -9.210 1.00 98.06 329 GLU A CA 1
ATOM 2484 C C . GLU A 1 329 ? -2.398 9.966 -10.503 1.00 98.06 329 GLU A C 1
ATOM 2486 O O . GLU A 1 329 ? -2.832 9.596 -11.593 1.00 98.06 329 GLU A O 1
ATOM 2491 N N . VAL A 1 330 ? -1.551 10.976 -10.357 1.00 98.69 330 VAL A N 1
ATOM 2492 C CA . VAL A 1 330 ? -0.846 11.620 -11.456 1.00 98.69 330 VAL A CA 1
ATOM 2493 C C . VAL A 1 330 ? 0.630 11.696 -11.104 1.00 98.69 330 VAL A C 1
ATOM 2495 O O . VAL A 1 330 ? 0.987 12.015 -9.965 1.00 98.69 330 VAL A O 1
ATOM 2498 N N . ASN A 1 331 ? 1.481 11.399 -12.079 1.00 98.56 331 ASN A N 1
ATOM 2499 C CA . ASN A 1 331 ? 2.912 11.613 -11.988 1.00 98.56 331 ASN A CA 1
ATOM 2500 C C . ASN A 1 331 ? 3.371 12.494 -13.142 1.00 98.56 331 ASN A C 1
ATOM 2502 O O . ASN A 1 331 ? 2.931 12.299 -14.274 1.00 98.56 331 ASN A O 1
ATOM 2506 N N . TYR A 1 332 ? 4.249 13.439 -12.833 1.00 98.50 332 TYR A N 1
ATOM 2507 C CA . TYR A 1 332 ? 4.963 14.251 -13.808 1.00 98.50 332 TYR A CA 1
ATOM 2508 C C . TYR A 1 332 ? 6.451 13.993 -13.649 1.00 98.50 332 TYR A C 1
ATOM 2510 O O . TYR A 1 332 ? 6.988 14.221 -12.565 1.00 98.50 332 TYR A O 1
ATOM 2518 N N . PHE A 1 333 ? 7.096 13.497 -14.691 1.00 98.25 333 PHE A N 1
ATOM 2519 C CA . PHE A 1 333 ? 8.515 13.181 -14.665 1.00 98.25 333 PHE A CA 1
ATOM 2520 C C . PHE A 1 333 ? 9.301 14.451 -14.992 1.00 98.25 333 PHE A C 1
ATOM 2522 O O . PHE A 1 333 ? 9.090 15.085 -16.024 1.00 98.25 333 PHE A O 1
ATOM 2529 N N . VAL A 1 334 ? 10.114 14.894 -14.030 1.00 97.44 334 VAL A N 1
ATOM 2530 C CA . VAL A 1 334 ? 10.968 16.086 -14.166 1.00 97.44 334 VAL A CA 1
ATOM 2531 C C . VAL A 1 334 ? 12.364 15.737 -14.669 1.00 97.44 334 VAL A C 1
ATOM 2533 O O . VAL A 1 334 ? 13.101 16.640 -15.053 1.00 97.44 334 VAL A O 1
ATOM 2536 N N . ASP A 1 335 ? 12.714 14.456 -14.615 1.00 96.19 335 ASP A N 1
ATOM 2537 C CA . ASP A 1 335 ? 13.959 13.886 -15.107 1.00 96.19 335 ASP A CA 1
ATOM 2538 C C . ASP A 1 335 ? 13.683 12.436 -15.526 1.00 96.19 335 ASP A C 1
ATOM 2540 O O . ASP A 1 335 ? 13.002 11.695 -14.801 1.00 96.19 335 ASP A O 1
ATOM 2544 N N . GLN A 1 336 ? 14.182 12.063 -16.696 1.00 95.56 336 GLN A N 1
ATOM 2545 C CA . GLN A 1 336 ? 14.077 10.750 -17.323 1.00 95.56 336 GLN A CA 1
ATOM 2546 C C . GLN A 1 336 ? 15.186 10.633 -18.380 1.00 95.56 336 GLN A C 1
ATOM 2548 O O . GLN A 1 336 ? 15.868 11.614 -18.660 1.00 95.56 336 GLN A O 1
ATOM 2553 N N . ALA A 1 337 ? 15.376 9.448 -18.963 1.00 94.44 337 ALA A N 1
ATOM 2554 C CA . ALA A 1 337 ? 16.370 9.266 -20.018 1.00 94.44 337 ALA A CA 1
ATOM 2555 C C . ALA A 1 337 ? 16.111 10.201 -21.212 1.00 94.44 337 ALA A C 1
ATOM 2557 O O . ALA A 1 337 ? 14.984 10.266 -21.704 1.00 94.44 337 ALA A O 1
ATOM 2558 N N . ASP A 1 338 ? 17.167 10.867 -21.691 1.00 93.62 338 ASP A N 1
ATOM 2559 C CA . ASP A 1 338 ? 17.093 11.831 -22.801 1.00 93.62 338 ASP A CA 1
ATOM 2560 C C . ASP A 1 338 ? 16.574 11.181 -24.092 1.00 93.62 338 ASP A C 1
ATOM 2562 O O . ASP A 1 338 ? 15.785 11.773 -24.823 1.00 93.62 338 ASP A O 1
ATOM 2566 N N . ALA A 1 339 ? 16.977 9.934 -24.362 1.00 94.12 339 ALA A N 1
ATOM 2567 C CA . ALA A 1 339 ? 16.581 9.224 -25.575 1.00 94.12 339 ALA A CA 1
ATOM 2568 C C . ALA A 1 339 ? 15.068 8.955 -25.627 1.00 94.12 339 ALA A C 1
ATOM 2570 O O . ALA A 1 339 ? 14.433 9.214 -26.648 1.00 94.12 339 ALA A O 1
ATOM 2571 N N . PHE A 1 340 ? 14.507 8.423 -24.539 1.00 96.31 340 PHE A N 1
ATOM 2572 C CA . PHE A 1 340 ? 13.093 8.082 -24.428 1.00 96.31 340 PHE A CA 1
ATOM 2573 C C . PHE A 1 340 ? 12.720 7.800 -22.974 1.00 96.31 340 PHE A C 1
ATOM 2575 O O . PHE A 1 340 ? 13.353 6.981 -22.305 1.00 96.31 340 PHE A O 1
ATOM 2582 N N . GLY A 1 341 ? 11.661 8.434 -22.480 1.00 96.31 341 GLY A N 1
ATOM 2583 C CA . GLY A 1 341 ? 11.202 8.221 -21.116 1.00 96.31 341 GLY A CA 1
ATOM 2584 C C . GLY A 1 341 ? 9.780 8.713 -20.869 1.00 96.31 341 GLY A C 1
ATOM 2585 O O . GLY A 1 341 ? 9.217 9.461 -21.668 1.00 96.31 341 GLY A O 1
ATOM 2586 N N . PRO A 1 342 ? 9.153 8.286 -19.763 1.00 97.38 342 PRO A N 1
ATOM 2587 C CA . PRO A 1 342 ? 7.808 8.725 -19.429 1.00 97.38 342 PRO A CA 1
ATOM 2588 C C . PRO A 1 342 ? 7.809 10.216 -19.076 1.00 97.38 342 PRO A C 1
ATOM 2590 O O . PRO A 1 342 ? 8.682 10.680 -18.353 1.00 97.38 342 PRO A O 1
ATOM 2593 N N . LYS A 1 343 ? 6.783 10.945 -19.517 1.00 98.00 343 LYS A N 1
ATOM 2594 C CA . LYS A 1 343 ? 6.552 12.368 -19.210 1.00 98.00 343 LYS A CA 1
ATOM 2595 C C . LYS A 1 343 ? 5.424 12.557 -18.207 1.00 98.00 343 LYS A C 1
ATOM 2597 O O . LYS A 1 343 ? 5.562 13.252 -17.198 1.00 98.00 343 LYS A O 1
ATOM 2602 N N . TRP A 1 344 ? 4.297 11.900 -18.469 1.00 98.56 344 TRP A N 1
ATOM 2603 C CA . TRP A 1 344 ? 3.135 11.873 -17.588 1.00 98.56 344 TRP A CA 1
ATOM 2604 C C . TRP A 1 344 ? 2.710 10.437 -17.323 1.00 98.56 344 TRP A C 1
ATOM 2606 O O . TRP A 1 344 ? 2.791 9.586 -18.202 1.00 98.56 344 TRP A O 1
ATOM 2616 N N . MET A 1 345 ? 2.196 10.181 -16.122 1.00 98.69 345 MET A N 1
ATOM 2617 C CA . MET A 1 345 ? 1.458 8.959 -15.816 1.00 98.69 345 MET A CA 1
ATOM 2618 C C . MET A 1 345 ? 0.157 9.296 -15.103 1.00 98.69 345 MET A C 1
ATOM 2620 O O . MET A 1 345 ? 0.162 10.053 -14.134 1.00 98.69 345 MET A O 1
ATOM 2624 N N . PHE A 1 346 ? -0.940 8.691 -15.541 1.00 98.69 346 PHE A N 1
ATOM 2625 C CA . PHE A 1 346 ? -2.242 8.757 -14.893 1.00 98.69 346 PHE A CA 1
ATOM 2626 C C . PHE A 1 346 ? -2.634 7.363 -14.431 1.00 98.69 346 PHE A C 1
ATOM 2628 O O . PHE A 1 346 ? -2.604 6.416 -15.216 1.00 98.69 346 PHE A O 1
ATOM 2635 N N . GLY A 1 347 ? -3.015 7.234 -13.164 1.00 98.38 347 GLY A N 1
ATOM 2636 C CA . GLY A 1 347 ? -3.335 5.945 -12.569 1.00 98.38 347 GLY A CA 1
ATOM 2637 C C . GLY A 1 347 ? -4.709 5.901 -11.917 1.00 98.38 347 GLY A C 1
ATOM 2638 O O . GLY A 1 347 ? -5.162 6.872 -11.308 1.00 98.38 347 GLY A O 1
ATOM 2639 N N . ILE A 1 348 ? -5.357 4.741 -12.002 1.00 98.69 348 ILE A N 1
ATOM 2640 C CA . ILE A 1 348 ? -6.557 4.382 -11.242 1.00 98.69 348 ILE A CA 1
ATOM 2641 C C . ILE A 1 348 ? -6.223 3.163 -10.389 1.00 98.69 348 ILE A C 1
ATOM 2643 O O . ILE A 1 348 ? -5.813 2.122 -10.895 1.00 98.69 348 ILE A O 1
ATOM 2647 N N . ASN A 1 349 ? -6.442 3.291 -9.086 1.00 97.94 349 ASN A N 1
ATOM 2648 C CA . ASN A 1 349 ? -6.086 2.306 -8.078 1.00 97.94 349 ASN A CA 1
ATOM 2649 C C . ASN A 1 349 ? -7.346 1.724 -7.429 1.00 97.94 349 ASN A C 1
ATOM 2651 O O . ASN A 1 349 ? -8.164 2.467 -6.880 1.00 97.94 349 ASN A O 1
ATOM 2655 N N . VAL A 1 350 ? -7.481 0.398 -7.430 1.00 98.38 350 VAL A N 1
ATOM 2656 C CA . VAL A 1 350 ? -8.574 -0.327 -6.765 1.00 98.38 350 VAL A CA 1
ATOM 2657 C C . VAL A 1 350 ? -7.992 -1.451 -5.918 1.00 98.38 350 VAL A C 1
ATOM 2659 O O . VAL A 1 350 ? -7.339 -2.350 -6.431 1.00 98.38 350 VAL A O 1
ATOM 2662 N N . ALA A 1 351 ? -8.243 -1.419 -4.613 1.00 98.00 351 ALA A N 1
ATOM 2663 C CA . ALA A 1 351 ? -7.692 -2.378 -3.663 1.00 98.00 351 ALA A CA 1
ATOM 2664 C C . ALA A 1 351 ? -8.765 -2.860 -2.672 1.00 98.00 351 ALA A C 1
ATOM 2666 O O . ALA A 1 351 ? -8.960 -2.240 -1.618 1.00 98.00 351 ALA A O 1
ATOM 2667 N N . PRO A 1 352 ? -9.496 -3.947 -2.979 1.00 96.81 352 PRO A N 1
ATOM 2668 C CA . PRO A 1 352 ? -10.280 -4.664 -1.981 1.00 96.81 352 PRO A CA 1
ATOM 2669 C C . PRO A 1 352 ? -9.385 -5.250 -0.885 1.00 96.81 352 PRO A C 1
ATOM 2671 O O . PRO A 1 352 ? -8.333 -5.828 -1.164 1.00 96.81 352 PRO A O 1
ATOM 2674 N N . VAL A 1 353 ? -9.857 -5.166 0.358 1.00 95.31 353 VAL A N 1
ATOM 2675 C CA . VAL A 1 353 ? -9.297 -5.912 1.490 1.00 95.31 353 VAL A CA 1
ATOM 2676 C C . VAL A 1 353 ? -9.926 -7.301 1.536 1.00 95.31 353 VAL A C 1
ATOM 2678 O O . VAL A 1 353 ? -11.141 -7.461 1.367 1.00 95.31 353 VAL A O 1
ATOM 2681 N N . VAL A 1 354 ? -9.091 -8.313 1.735 1.00 92.44 354 VAL A N 1
ATOM 2682 C CA . VAL A 1 354 ? -9.478 -9.726 1.753 1.00 92.44 354 VAL A CA 1
ATOM 2683 C C . VAL A 1 354 ? -8.989 -10.399 3.032 1.00 92.44 354 VAL A C 1
ATOM 2685 O O . VAL A 1 354 ? -8.126 -9.882 3.735 1.00 92.44 354 VAL A O 1
ATOM 2688 N N . GLU A 1 355 ? -9.564 -11.553 3.365 1.00 88.75 355 GLU A N 1
ATOM 2689 C CA . GLU A 1 355 ? -8.997 -12.395 4.417 1.00 88.75 355 GLU A CA 1
ATOM 2690 C C . GLU A 1 355 ? -7.667 -12.965 3.915 1.00 88.75 355 GLU A C 1
ATOM 2692 O O . GLU A 1 355 ? -7.615 -13.528 2.818 1.00 88.75 355 GLU A O 1
ATOM 2697 N N . ASN A 1 356 ? -6.599 -12.844 4.708 1.00 88.62 356 ASN A N 1
ATOM 2698 C CA . ASN A 1 356 ? -5.356 -13.533 4.387 1.00 88.62 356 ASN A CA 1
ATOM 2699 C C . ASN A 1 356 ? -5.473 -15.020 4.740 1.00 88.62 356 ASN A C 1
ATOM 2701 O O . ASN A 1 356 ? -5.205 -15.427 5.872 1.00 88.62 356 ASN A O 1
ATOM 2705 N N . ILE A 1 357 ? -5.831 -15.841 3.756 1.00 85.06 357 ILE A N 1
ATOM 2706 C CA . ILE A 1 357 ? -5.930 -17.297 3.923 1.00 85.06 357 ILE A CA 1
ATOM 2707 C C . ILE A 1 357 ? -4.581 -17.953 4.267 1.00 85.06 357 ILE A C 1
ATOM 2709 O O . ILE A 1 357 ? -4.557 -19.014 4.888 1.00 85.06 357 ILE A O 1
ATOM 2713 N N . PHE A 1 358 ? -3.465 -17.305 3.923 1.00 85.69 358 PHE A N 1
ATOM 2714 C CA . PHE A 1 358 ? -2.113 -17.799 4.180 1.00 85.69 358 PHE A CA 1
ATOM 2715 C C . PHE A 1 358 ? -1.586 -17.404 5.562 1.00 85.69 358 PHE A C 1
ATOM 2717 O O . PHE A 1 358 ? -0.636 -18.015 6.040 1.00 85.69 358 PHE A O 1
ATOM 2724 N N . ALA A 1 359 ? -2.215 -16.450 6.260 1.00 80.00 359 ALA A N 1
ATOM 2725 C CA . ALA A 1 359 ? -1.731 -15.967 7.560 1.00 80.00 359 ALA A CA 1
ATOM 2726 C C . ALA A 1 359 ? -1.630 -17.068 8.633 1.00 80.00 359 ALA A C 1
ATOM 2728 O O . ALA A 1 359 ? -0.900 -16.916 9.607 1.00 80.00 359 ALA A O 1
ATOM 2729 N N . ARG A 1 360 ? -2.343 -18.190 8.460 1.00 72.50 360 ARG A N 1
ATOM 2730 C CA . ARG A 1 360 ? -2.280 -19.351 9.364 1.00 72.50 360 ARG A CA 1
ATOM 2731 C C . ARG A 1 360 ? -1.055 -20.244 9.144 1.00 72.50 360 ARG A C 1
ATOM 2733 O O . ARG A 1 360 ? -0.820 -21.112 9.968 1.00 72.50 360 ARG A O 1
ATOM 2740 N N . MET A 1 361 ? -0.297 -20.062 8.062 1.00 74.75 361 MET A N 1
ATOM 2741 C CA . MET A 1 361 ? 0.869 -20.900 7.746 1.00 74.75 361 MET A CA 1
ATOM 2742 C C . MET A 1 361 ? 2.086 -20.620 8.639 1.00 74.75 361 MET A C 1
ATOM 2744 O O . MET A 1 361 ? 2.964 -21.468 8.731 1.00 74.75 361 MET A O 1
ATOM 2748 N N . LEU A 1 362 ? 2.142 -19.447 9.280 1.00 65.25 362 LEU A N 1
ATOM 2749 C CA . LEU A 1 362 ? 3.250 -19.015 10.147 1.00 65.25 362 LEU A CA 1
ATOM 2750 C C . LEU A 1 362 ? 2.854 -18.921 11.634 1.00 65.25 362 LEU A C 1
ATOM 2752 O O . LEU A 1 362 ? 3.554 -18.265 12.403 1.00 65.25 362 LEU A O 1
ATOM 2756 N N . ARG A 1 363 ? 1.728 -19.531 12.029 1.00 57.38 363 ARG A N 1
ATOM 2757 C CA . ARG A 1 363 ? 1.238 -19.565 13.417 1.00 57.38 363 ARG A CA 1
ATOM 2758 C C . ARG A 1 363 ? 1.478 -20.906 14.086 1.00 57.38 363 ARG A C 1
ATOM 2760 O O . ARG A 1 363 ? 1.345 -21.933 13.385 1.00 57.38 363 ARG A O 1
#

Sequence (363 aa):
MRSLVSDTVLQGTLRGNVKATGHYNADGTGTLEAWGDTFKRTWVIRNDRICITVGKAEQCVRIEKAADQPNLFRAFNEATGESAEFTVITGQTMAVAARNTGAGGAAEPSAEELAKSLANPNTPLASQTFKFQYRTFDGDLPGGDDESSSLLLYQPAFPFPLDNGATVFFRPAVPIILDQPYFDPLEGEFDSTSGLGDIAFDLAYGRTTESGLLWAAGVVATLPTATEDELGPDRWSLGPEFLIGKLTSKYVLGALVTYQTDVAGSGDADVSLTTVNAFATYLPGGGWNVASAPIMSYDHENSQWTLPLNLTVGKTVIWNGRPWKLGVEVNYFVDQADAFGPKWMFGINVAPVVENIFARMLR

Solvent-accessible surface area (backbone atoms only — not comparable to full-atom values): 17754 Å² total; per-residue (Å²): 114,67,81,74,45,35,61,15,39,31,39,10,51,52,41,89,90,44,55,16,46,13,43,27,39,73,88,29,43,32,38,32,36,43,61,74,33,79,43,73,33,38,44,49,80,55,95,86,20,50,31,37,37,44,85,92,44,77,49,56,25,38,78,45,71,45,92,91,38,96,44,38,31,35,40,35,26,79,91,80,71,48,73,38,54,34,37,55,75,56,97,50,33,31,44,34,67,56,80,56,81,34,72,40,54,79,36,44,77,21,18,36,54,49,31,56,40,75,61,39,95,63,38,38,55,15,33,49,29,39,34,42,36,42,35,35,30,30,42,74,40,74,67,28,63,78,39,54,33,35,35,43,36,41,40,40,38,48,31,33,73,43,96,89,59,32,27,41,36,45,32,47,37,42,36,39,33,70,32,41,67,48,76,40,81,88,83,65,41,72,50,73,46,64,38,37,25,42,34,31,34,41,44,32,48,21,34,60,46,95,88,19,47,33,39,33,45,37,36,37,37,33,39,63,51,33,71,44,76,94,47,35,55,37,35,30,29,43,31,51,30,42,34,43,36,40,46,61,94,44,41,32,39,35,38,39,41,37,40,35,31,53,82,50,62,85,43,87,62,82,48,41,39,38,38,40,35,49,34,42,36,38,39,90,47,87,6,36,36,44,33,30,60,24,64,28,38,37,34,64,81,76,72,37,55,33,36,41,49,40,44,34,45,34,38,25,43,43,60,86,43,33,49,31,40,37,33,42,35,41,32,42,40,81,40,46,49,64,57,56,27,63,38,38,37,43,35,43,37,45,25,46,49,44,79,58,82,65,44,65,78,83,106

Foldseek 3Di:
DLVLQAQAWEWEDFPDRWIWIKGGHSVQWIWIDTQQDIFTKGWDDDPQWIWIDAQNDIFTWHKDADPVARFKIKTAGPVVRDIWIWGDDDDRYIYTYDPQPQCADRTGHHLLRVLLLVVAPQRQFKKWKWKWKKFAKDADQPCQRVDIWIKIKTWIKFWQADPVQKIWIKIKIKIFTPWDWDADPVVSGIDIDTGTAKIKMWTWIWHQDPQFKIKIKTKIWTARPTPDCVRYQQFIKMWIKIKTWGRDSFKTWIKIKIWIWTDDGDGDDTFTKIWIFTKMWTRPDSQKIKMWTDIWMATPVVRFIWTKTKIKIWGWGRDSSKIKIWIKMKIATPGGDNHMDTGIMIMIMIMITDRNPCNVVVD

Secondary structure (DSSP, 8-state):
-GGGTTTEEEEEE-STT-EEEEEE-TTSEEEEEETTEEEEEEEEEETTEEEEEETTEEEEEEEEE-SS-TTEEEEEETTTTEEEEEEE-STTEEEEE----SS--SSS--HHHHHHHHTSTT---EEEEEEEEEEEEE-SSTTGGG-EEEEEEEEEEEEEE-TTSEEEEEEEEEEEEEEEEEEETTTTEEEEEEEE-PEEEEEEEEEE-TT-EEEEEEEEEEE---SSGGG--SEEEEEEEEEEEEE-SSEEEEEEEEEEEEEEES-S---EEEEEEEEEEEEEETTEEEEE--EEEEETTTTEEEEEEEEEEEEEEEETTEEEEEEEEEEEEEE--SSSEEEEEEEEEEEEEE--TTGGGG-

Radius of gyration: 24.31 Å; Cα contacts (8 Å, |Δi|>4): 1047; chains: 1; bounding box: 65×37×73 Å

Mean predicted aligned error: 5.44 Å

pLDDT: mean 93.01, std 7.04, range [57.38, 98.75]

Organism: NCBI:txid2606449